Protein AF-T0R436-F1 (afdb_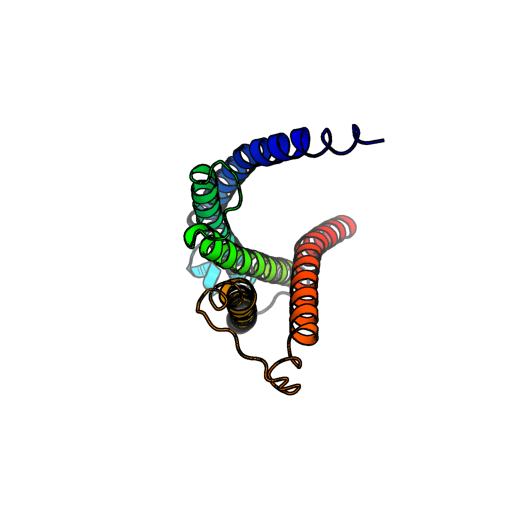monomer)

Nearest PDB structures (foldseek):
  8wg7-assembly1_R  TM=6.380E-01  e=4.407E-03  Homo sapiens
  7v9l-assembly1_R  TM=7.211E-01  e=1.455E-02  Homo sapiens
  8zps-assembly1_R  TM=6.392E-01  e=2.950E-01  Homo sapiens
  9auc-assembly1_R  TM=5.887E-01  e=4.989E-01  Homo sapiens
  8zpt-assembly1_R  TM=5.868E-01  e=6.970E-01  Homo sapiens

Solvent-accessible surface area (backbone atoms only — not comparable to full-atom values): 11964 Å² total; per-residue (Å²): 145,82,75,78,77,65,66,69,57,61,61,51,53,54,48,54,55,60,46,48,58,61,49,51,53,51,34,53,53,50,25,51,52,30,48,51,43,54,68,72,70,53,51,70,75,50,34,65,42,35,40,36,51,30,25,46,47,50,18,32,53,27,42,28,53,21,28,53,33,42,48,52,28,48,53,46,22,60,73,49,81,62,39,90,54,73,83,42,63,64,37,48,51,25,48,52,53,22,53,46,26,49,53,48,20,38,54,24,46,48,52,18,52,51,39,49,53,34,54,77,76,56,70,73,58,58,70,61,28,39,54,47,40,53,49,51,51,54,52,52,52,50,52,47,50,54,51,43,52,53,51,51,50,48,51,48,59,69,59,51,64,71,70,73,76,81,76,91,78,95,75,94,71,95,68,98,78,78,79,80,88,45,60,70,62,48,51,51,51,50,51,50,50,53,49,50,52,51,50,48,54,49,48,51,51,52,49,56,51,53,50,51,51,53,55,60,76,74,106

Radius of gyration: 22.61 Å; Cα contacts (8 Å, |Δi|>4): 155; chains: 1; bounding box: 67×46×70 Å

Foldseek 3Di:
DPPPPPVVVVVVLVVLLVVLVVLLVVLVVLLVVLVCCLPPVDDPVCLQQALLSVLSSQLSVLSNQLSVLVNQLSVVCVVVVVDQDPVPPSNLVSVLSNLLSVLLSLLSLLSNLVSVVCCVPPNDDRVVRNVVSVVSVVVSVVVSVVLSVLSVVVSCVVVVVVVPPPDDDDDDDDDVDPDPPPDVVNVVVVVVSVVVSVVSVVCSPCVNVVSVVVVVVVD

Secondary structure (DSSP, 8-state):
--SSSSHHHHHHHHHHHHHHHHHHHHHHHHHHHHHHHHHHT--HHHHTT-HHHHHHHHHHHHHHHHHHHHHHHHHHHHHTTTS--SS-HHHHHHHHHHHHHHHHHHHHHHHHHHHHHHHHHSPPPHHHHHHHHHHHHHHHHHHHHHHHHHHHHHHHHHHHSSSSS-S--------TTSSTTSHHHHHHHHHHHHHHHHHHHHHHHHHHHHHHHHHHHT-

Sequence (219 aa):
MRATRVLHTGSNVGLADYMLVPYTLALTMSSTMALVTCVVVFKWTNVKQHASQGALFMFFACTVVWSAVTFVGCIAKYLDRRETNWDNSLTKYTFLVAQIFQVGAGLWLLVAVHEIKRMVFAPRSAANSKRAMRFFVASIYIVLCLYGLGMILYVRLHFGADDDHDDDHVDEHDDPNSAGFGHERQLNFFEALQWGHSLLRMATVLYPIGMSLYFHARR

pLDDT: mean 74.5, std 15.56, range [36.44, 92.38]

Organism: Saprolegnia diclina (strain VS20) (NCBI:txid1156394)

Mean predicted a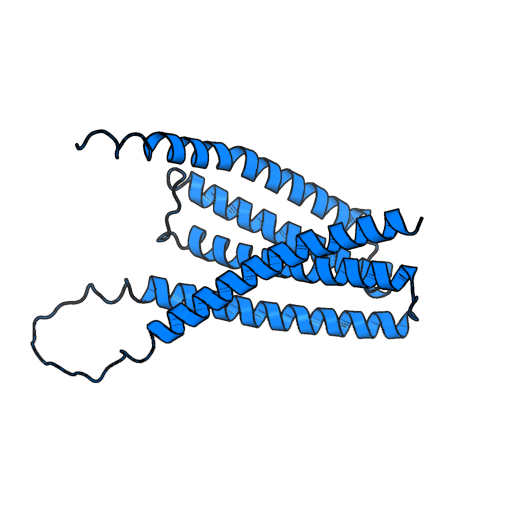ligned error: 12.25 Å

Structure (mmCIF, N/CA/C/O backbone):
data_AF-T0R436-F1
#
_entry.id   AF-T0R436-F1
#
loop_
_atom_site.group_PDB
_atom_site.id
_atom_site.type_symbol
_atom_site.label_atom_id
_atom_site.label_alt_id
_atom_site.label_comp_id
_atom_site.label_asym_id
_atom_site.label_entity_id
_atom_site.label_seq_id
_atom_site.pdbx_PDB_ins_code
_atom_site.Cartn_x
_atom_site.Cartn_y
_atom_site.Cartn_z
_atom_site.occupancy
_atom_site.B_iso_or_equiv
_atom_site.auth_seq_id
_atom_site.auth_comp_id
_atom_site.auth_asym_id
_atom_site.auth_atom_id
_atom_site.pdbx_PDB_model_num
ATOM 1 N N . MET A 1 1 ? -0.819 -20.834 -42.995 1.00 39.69 1 MET A N 1
ATOM 2 C CA . MET A 1 1 ? -1.285 -20.554 -41.615 1.00 39.69 1 MET A CA 1
ATOM 3 C C . MET A 1 1 ? -0.273 -19.682 -40.860 1.00 39.69 1 MET A C 1
ATOM 5 O O . MET A 1 1 ? 0.410 -20.166 -39.969 1.00 39.69 1 MET A O 1
ATOM 9 N N . ARG A 1 2 ? -0.124 -18.401 -41.232 1.00 36.59 2 ARG A N 1
ATOM 10 C CA . ARG A 1 2 ? 0.846 -17.473 -40.601 1.00 36.59 2 ARG A CA 1
ATOM 11 C C . ARG A 1 2 ? 0.286 -16.063 -40.347 1.00 36.59 2 ARG A C 1
ATOM 13 O O . ARG A 1 2 ? 1.033 -15.181 -39.956 1.00 36.59 2 ARG A O 1
ATOM 20 N N . ALA A 1 3 ? -1.017 -15.854 -40.552 1.00 37.62 3 ALA A N 1
ATOM 21 C CA . ALA A 1 3 ? -1.641 -14.526 -40.528 1.00 37.62 3 ALA A CA 1
ATOM 22 C C . ALA A 1 3 ? -2.442 -14.215 -39.247 1.00 37.62 3 ALA A C 1
ATOM 24 O O . ALA A 1 3 ? -2.830 -13.075 -39.034 1.00 37.62 3 ALA A O 1
ATOM 25 N N . THR A 1 4 ? -2.672 -15.190 -38.362 1.00 41.16 4 THR A N 1
ATOM 26 C CA . THR A 1 4 ? -3.506 -15.002 -37.157 1.00 41.16 4 THR A CA 1
ATOM 27 C C . THR A 1 4 ? -2.726 -14.671 -35.883 1.00 41.16 4 THR A C 1
ATOM 29 O O . THR A 1 4 ? -3.340 -14.338 -34.876 1.00 41.16 4 THR A O 1
ATOM 32 N N . ARG A 1 5 ? -1.385 -14.711 -35.896 1.00 39.66 5 ARG A N 1
ATOM 33 C CA . ARG A 1 5 ? -0.565 -14.465 -34.691 1.00 39.66 5 ARG A CA 1
ATOM 34 C C . ARG A 1 5 ? -0.105 -13.006 -34.517 1.00 39.66 5 ARG A C 1
ATOM 36 O O . ARG A 1 5 ? 0.453 -12.682 -33.482 1.00 39.66 5 ARG A O 1
ATOM 43 N N . VAL A 1 6 ? -0.359 -12.127 -35.493 1.00 41.47 6 VAL A N 1
ATOM 44 C CA . VAL A 1 6 ? 0.108 -10.720 -35.472 1.00 41.47 6 VAL A CA 1
ATOM 45 C C . VAL A 1 6 ? -0.994 -9.732 -35.050 1.00 41.47 6 VAL A C 1
ATOM 47 O O . VAL A 1 6 ? -0.704 -8.649 -34.556 1.00 41.47 6 VAL A O 1
ATOM 50 N N . LEU A 1 7 ? -2.272 -10.110 -35.157 1.00 36.44 7 LEU A N 1
ATOM 51 C CA . LEU A 1 7 ? -3.398 -9.219 -34.835 1.00 36.44 7 LEU A CA 1
ATOM 52 C C . LEU A 1 7 ? -3.771 -9.173 -33.343 1.00 36.44 7 LEU A C 1
ATOM 54 O O . LEU A 1 7 ? -4.446 -8.239 -32.926 1.00 36.44 7 LEU A O 1
ATOM 58 N N . HIS A 1 8 ? -3.303 -10.122 -32.525 1.00 41.16 8 HIS A N 1
ATOM 59 C CA . HIS A 1 8 ? -3.592 -10.140 -31.083 1.00 41.16 8 HIS A CA 1
ATOM 60 C C . HIS A 1 8 ? -2.569 -9.393 -30.217 1.00 41.16 8 HIS A C 1
ATOM 62 O O . HIS A 1 8 ? -2.823 -9.161 -29.038 1.00 41.16 8 HIS A O 1
ATOM 68 N N . THR A 1 9 ? -1.430 -8.987 -30.772 1.00 45.69 9 THR A N 1
ATOM 69 C CA . THR A 1 9 ? -0.412 -8.205 -30.056 1.00 45.69 9 THR A CA 1
ATOM 70 C C . THR A 1 9 ? -0.614 -6.699 -30.226 1.00 45.69 9 THR A C 1
ATOM 72 O O . THR A 1 9 ? -0.350 -5.956 -29.291 1.00 45.69 9 THR A O 1
ATOM 75 N N . GLY A 1 10 ? -1.176 -6.230 -31.347 1.00 41.56 10 GLY A N 1
ATOM 76 C CA . GLY A 1 10 ? -1.369 -4.793 -31.601 1.00 41.56 10 GLY A CA 1
ATOM 77 C C . GLY A 1 10 ? -2.470 -4.115 -30.770 1.00 41.56 10 GLY A C 1
ATOM 78 O O . GLY A 1 10 ? -2.305 -2.971 -30.357 1.00 41.56 10 GLY A O 1
ATOM 79 N N . SER A 1 11 ? -3.582 -4.802 -30.474 1.00 45.41 11 SER A N 1
ATOM 80 C CA . SER A 1 11 ? -4.686 -4.197 -29.702 1.00 45.41 11 SER A CA 1
ATOM 81 C C . SER A 1 11 ? -4.410 -4.143 -28.198 1.00 45.41 11 SER A C 1
ATOM 83 O O . SER A 1 11 ? -4.901 -3.252 -27.510 1.00 45.41 11 SER A O 1
ATOM 85 N N . ASN A 1 12 ? -3.631 -5.096 -27.680 1.00 49.56 12 ASN A N 1
ATOM 86 C CA . ASN A 1 12 ? -3.357 -5.219 -26.250 1.00 49.56 12 ASN A CA 1
ATOM 87 C C . ASN A 1 12 ? -2.308 -4.213 -25.764 1.00 49.56 12 ASN A C 1
ATOM 89 O O . ASN A 1 12 ? -2.429 -3.724 -24.645 1.00 49.56 12 ASN A O 1
ATOM 93 N N . VAL A 1 13 ? -1.331 -3.857 -26.608 1.00 52.34 13 VAL A N 1
ATOM 94 C CA . VAL A 1 13 ? -0.329 -2.824 -26.286 1.00 52.34 13 VAL A CA 1
ATOM 95 C C . VAL A 1 13 ? -0.999 -1.452 -26.197 1.00 52.34 13 VAL A C 1
ATOM 97 O O . VAL A 1 13 ? -0.856 -0.763 -25.193 1.00 52.34 13 VAL A O 1
ATOM 100 N N . GLY A 1 14 ? -1.862 -1.118 -27.166 1.00 54.03 14 GLY A N 1
ATOM 101 C CA . GLY A 1 14 ? -2.661 0.107 -27.109 1.00 54.03 14 GLY A CA 1
ATOM 102 C C . GLY A 1 14 ? -3.570 0.155 -25.878 1.00 54.03 14 GLY A C 1
ATOM 103 O O . GLY A 1 14 ? -3.625 1.175 -25.201 1.00 54.03 14 GLY A O 1
ATOM 104 N N . LEU A 1 15 ? -4.248 -0.948 -25.536 1.00 56.31 15 LEU A N 1
ATOM 105 C CA . LEU A 1 15 ? -5.119 -0.999 -24.357 1.00 56.31 15 LEU A CA 1
ATOM 106 C C . LEU A 1 15 ? -4.332 -0.831 -23.045 1.00 56.31 15 LEU A C 1
ATOM 108 O O . LEU A 1 15 ? -4.773 -0.088 -22.172 1.00 56.31 15 LEU A O 1
ATOM 112 N N . ALA A 1 16 ? -3.166 -1.470 -22.917 1.00 57.06 16 ALA A N 1
ATOM 113 C CA . ALA A 1 16 ? -2.286 -1.316 -21.759 1.00 57.06 16 ALA A CA 1
ATOM 114 C C . ALA A 1 16 ? -1.783 0.134 -21.612 1.00 57.06 16 ALA A C 1
ATOM 116 O O . ALA A 1 16 ? -1.824 0.690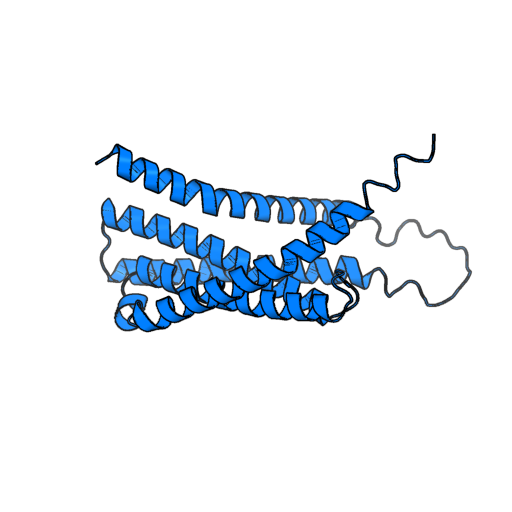 -20.511 1.00 57.06 16 ALA A O 1
ATOM 117 N N . ASP A 1 17 ? -1.425 0.780 -22.723 1.00 59.66 17 ASP A N 1
ATOM 118 C CA . ASP A 1 17 ? -1.048 2.196 -22.764 1.00 59.66 17 ASP A CA 1
ATOM 119 C C . ASP A 1 17 ? -2.215 3.123 -22.403 1.00 59.66 17 ASP A C 1
ATOM 121 O O . ASP A 1 17 ? -2.038 4.110 -21.682 1.00 59.66 17 ASP A O 1
ATOM 125 N N . TYR A 1 18 ? -3.425 2.798 -22.868 1.00 65.81 18 TYR A N 1
ATOM 126 C CA . TYR A 1 18 ? -4.645 3.524 -22.518 1.00 65.81 18 TYR A CA 1
ATOM 127 C C . TYR A 1 18 ? -5.037 3.336 -21.055 1.00 65.81 18 TYR A C 1
ATOM 129 O O . TYR A 1 18 ? -5.634 4.246 -20.490 1.00 65.81 18 TYR A O 1
ATOM 137 N N . MET A 1 19 ? -4.703 2.206 -20.424 1.00 73.00 19 MET A N 1
ATOM 138 C CA . MET A 1 19 ? -4.972 1.960 -19.004 1.00 73.00 19 MET A CA 1
ATOM 139 C C . MET A 1 19 ? -3.997 2.694 -18.075 1.00 73.00 19 MET A C 1
ATOM 141 O O . MET A 1 19 ? -4.349 2.958 -16.924 1.00 73.00 19 MET A O 1
ATOM 145 N N . LEU A 1 20 ? -2.813 3.090 -18.555 1.00 74.38 20 LEU A N 1
ATOM 146 C CA . LEU A 1 20 ? -1.823 3.799 -17.741 1.00 74.38 20 LEU A CA 1
ATOM 147 C C . LEU A 1 20 ? -2.332 5.177 -17.282 1.00 74.38 20 LEU A C 1
ATOM 149 O O . LEU A 1 20 ? -2.187 5.534 -16.115 1.00 74.38 20 LEU A O 1
ATOM 153 N N . VAL A 1 21 ? -2.997 5.925 -18.168 1.00 75.31 21 VAL A N 1
ATOM 154 C CA . VAL A 1 21 ? -3.560 7.257 -17.875 1.00 75.31 21 VAL A CA 1
ATOM 155 C C . VAL A 1 21 ? -4.639 7.223 -16.774 1.00 75.31 21 VAL A C 1
ATOM 157 O O . VAL A 1 21 ? -4.449 7.882 -15.746 1.00 75.31 21 VAL A O 1
ATOM 160 N N . PRO A 1 22 ? -5.745 6.460 -16.896 1.00 82.38 22 PRO A N 1
ATOM 161 C CA . PRO A 1 22 ? -6.757 6.377 -15.848 1.00 82.38 22 PRO A CA 1
ATOM 162 C C . PRO A 1 22 ? -6.195 5.764 -14.564 1.00 82.38 22 PRO A C 1
ATOM 164 O O . PRO A 1 22 ? -6.602 6.176 -13.481 1.00 82.38 22 PRO A O 1
ATOM 167 N N . TYR A 1 23 ? -5.220 4.852 -14.652 1.00 80.88 23 TYR A N 1
ATOM 168 C CA . TYR A 1 23 ? -4.533 4.328 -13.475 1.00 80.88 23 TYR A CA 1
ATOM 169 C C . TYR A 1 23 ? -3.752 5.425 -12.741 1.00 80.88 23 TYR A C 1
ATOM 171 O O . TYR A 1 23 ? -3.892 5.565 -11.529 1.00 80.88 23 TYR A O 1
ATOM 179 N N . THR A 1 24 ? -3.010 6.278 -13.455 1.00 79.94 24 THR A N 1
ATOM 180 C CA . THR A 1 24 ? -2.324 7.421 -12.831 1.00 79.94 24 THR A CA 1
ATOM 181 C C . THR A 1 24 ? -3.280 8.434 -12.209 1.00 79.94 24 THR A C 1
ATOM 183 O O . THR A 1 24 ? -3.005 8.919 -11.114 1.00 79.94 24 THR A O 1
ATOM 186 N N . LEU A 1 25 ? -4.423 8.710 -12.842 1.00 82.50 25 LEU A N 1
ATOM 187 C CA . LEU A 1 25 ? -5.452 9.590 -12.276 1.00 82.50 25 LEU A CA 1
ATOM 188 C C . LEU A 1 25 ? -6.100 8.982 -11.025 1.00 82.50 25 LEU A C 1
ATOM 190 O O . LEU A 1 25 ? -6.298 9.670 -10.026 1.00 82.50 25 LEU A O 1
ATOM 194 N N . ALA A 1 26 ? -6.395 7.682 -11.047 1.00 84.75 26 ALA A N 1
ATOM 195 C CA . ALA A 1 26 ? -6.925 6.982 -9.883 1.00 84.75 26 ALA A CA 1
ATOM 196 C C . ALA A 1 26 ? -5.922 6.995 -8.719 1.00 84.75 26 ALA A C 1
ATOM 198 O O . ALA A 1 26 ? -6.312 7.219 -7.572 1.00 84.75 26 ALA A O 1
ATOM 199 N N . LEU A 1 27 ? -4.628 6.818 -9.007 1.00 81.81 27 LEU A N 1
ATOM 200 C CA . LEU A 1 27 ? -3.565 6.882 -8.005 1.00 81.81 27 LEU A CA 1
ATOM 201 C C . LEU A 1 27 ? -3.462 8.265 -7.359 1.00 81.81 27 LEU A C 1
ATOM 203 O O . LEU A 1 27 ? -3.378 8.335 -6.135 1.00 81.81 27 LEU A O 1
ATOM 207 N N . THR A 1 28 ? -3.505 9.351 -8.137 1.00 82.69 28 THR A N 1
ATOM 208 C CA . THR A 1 28 ? -3.413 10.717 -7.590 1.00 82.69 28 THR A CA 1
ATOM 209 C C . THR A 1 28 ? -4.652 11.099 -6.784 1.00 82.69 28 THR A C 1
ATOM 211 O O . THR A 1 28 ? -4.541 11.705 -5.716 1.00 82.69 28 THR A O 1
ATOM 214 N N . MET A 1 29 ? -5.847 10.707 -7.233 1.00 84.12 29 MET A N 1
ATOM 215 C CA . MET A 1 29 ? -7.070 10.910 -6.452 1.00 84.12 29 MET A CA 1
ATOM 216 C C . MET A 1 29 ? -7.025 10.118 -5.141 1.00 84.12 29 MET A C 1
ATOM 218 O O . MET A 1 29 ? -7.308 10.668 -4.075 1.00 84.12 29 MET A O 1
ATOM 222 N N . SER A 1 30 ? -6.602 8.853 -5.199 1.00 85.81 30 SER A N 1
ATOM 223 C CA . SER A 1 30 ? -6.474 7.987 -4.026 1.00 85.81 30 SER A CA 1
ATOM 224 C C . SER A 1 30 ? -5.443 8.519 -3.026 1.00 85.81 30 SER A C 1
ATOM 226 O O . SER A 1 30 ? -5.745 8.618 -1.834 1.00 85.81 30 SER A O 1
ATOM 228 N N . SER A 1 31 ? -4.264 8.944 -3.495 1.00 84.12 31 SER A N 1
ATOM 229 C CA . SER A 1 31 ? -3.209 9.510 -2.647 1.00 84.12 31 SER A CA 1
ATOM 230 C C . SER A 1 31 ? -3.679 10.777 -1.940 1.00 84.12 31 SER A C 1
ATOM 232 O O . SER A 1 31 ? -3.444 10.945 -0.745 1.00 84.12 31 SER A O 1
ATOM 234 N N . THR A 1 32 ? -4.391 11.647 -2.660 1.00 85.69 32 THR A N 1
ATOM 235 C CA . THR A 1 32 ? -4.909 12.908 -2.123 1.00 85.69 32 THR A CA 1
ATOM 236 C C . THR A 1 32 ? -5.971 12.647 -1.059 1.00 85.69 32 THR A C 1
ATOM 238 O O . THR A 1 32 ? -5.893 13.206 0.033 1.00 85.69 32 THR A O 1
ATOM 241 N N . MET A 1 33 ? -6.921 11.741 -1.316 1.00 88.00 33 MET A N 1
ATOM 242 C CA . MET A 1 33 ? -7.933 11.367 -0.322 1.00 88.00 33 MET A CA 1
ATOM 243 C C . MET A 1 33 ? -7.309 10.722 0.921 1.00 88.00 33 MET A C 1
ATOM 245 O O . MET A 1 33 ? -7.687 11.057 2.046 1.00 88.00 33 MET A O 1
ATOM 249 N N . ALA A 1 34 ? -6.329 9.834 0.742 1.00 86.31 34 ALA A N 1
ATOM 250 C CA . ALA A 1 34 ? -5.629 9.193 1.850 1.00 86.31 34 ALA A CA 1
ATOM 251 C C . ALA A 1 34 ? -4.830 10.211 2.686 1.00 86.31 34 ALA A C 1
ATOM 253 O O . ALA A 1 34 ? -4.911 10.183 3.914 1.00 86.31 34 ALA A O 1
ATOM 254 N N . LEU A 1 35 ? -4.140 11.163 2.046 1.00 86.56 35 LEU A N 1
ATOM 255 C CA . LEU A 1 35 ? -3.435 12.261 2.719 1.00 86.56 35 LEU A CA 1
ATOM 256 C C . LEU A 1 35 ? -4.383 13.154 3.520 1.00 86.56 35 LEU A C 1
ATOM 258 O O . LEU A 1 35 ? -4.139 13.411 4.699 1.00 86.56 35 LEU A O 1
ATOM 262 N N . VAL A 1 36 ? -5.481 13.597 2.904 1.00 87.62 36 VAL A N 1
ATOM 263 C CA . VAL A 1 36 ? -6.491 14.423 3.579 1.00 87.62 36 VAL A CA 1
ATOM 264 C C . VAL A 1 36 ? -7.066 13.675 4.781 1.00 87.62 36 VAL A C 1
ATOM 266 O O . VAL A 1 36 ? -7.199 14.254 5.855 1.00 87.62 36 VAL A O 1
ATOM 269 N N . THR A 1 37 ? -7.321 12.373 4.650 1.00 86.06 37 THR A N 1
ATOM 270 C CA . THR A 1 37 ? -7.795 11.537 5.762 1.00 86.06 37 THR A CA 1
ATOM 271 C C . THR A 1 37 ? -6.762 11.472 6.891 1.00 86.06 37 THR A C 1
ATOM 273 O O . THR A 1 37 ? -7.116 11.685 8.052 1.00 86.06 37 THR A O 1
ATOM 276 N N . CYS A 1 38 ? -5.482 11.255 6.570 1.00 84.19 38 CYS A N 1
ATOM 277 C CA . CYS A 1 38 ? -4.384 11.273 7.542 1.00 84.19 38 CYS A CA 1
ATOM 278 C C . CYS A 1 38 ? -4.319 12.582 8.342 1.00 84.19 38 CYS A C 1
ATOM 280 O O . CYS A 1 38 ? -4.082 12.535 9.547 1.00 84.19 38 CYS A O 1
ATOM 282 N N . VAL A 1 39 ? -4.547 13.728 7.694 1.00 84.38 39 VAL A N 1
ATOM 283 C CA . VAL A 1 39 ? -4.452 15.057 8.322 1.00 84.38 39 VAL A CA 1
ATOM 284 C C . VAL A 1 39 ? -5.722 15.433 9.092 1.00 84.38 39 VAL A C 1
ATOM 286 O O . VAL A 1 39 ? -5.639 15.942 10.208 1.00 84.38 39 VAL A O 1
ATOM 289 N N . VAL A 1 40 ? -6.900 15.199 8.511 1.00 84.12 40 VAL A N 1
ATOM 290 C CA . VAL A 1 40 ? -8.179 15.719 9.025 1.00 84.12 40 VAL A CA 1
ATOM 291 C C . VAL A 1 40 ? -8.822 14.775 10.041 1.00 84.12 40 VAL A C 1
ATOM 293 O O . VAL A 1 40 ? -9.385 15.226 11.038 1.00 84.12 40 VAL A O 1
ATOM 296 N N . VAL A 1 41 ? -8.754 13.461 9.810 1.00 82.75 41 VAL A N 1
ATOM 297 C CA . VAL A 1 41 ? -9.502 12.470 10.605 1.00 82.75 41 VAL A CA 1
ATOM 298 C C . VAL A 1 41 ? -8.706 12.011 11.825 1.00 82.75 41 VAL A C 1
ATOM 300 O O . VAL A 1 41 ? -9.263 11.814 12.910 1.00 82.75 41 VAL A O 1
ATOM 303 N N . PHE A 1 42 ? -7.393 11.846 11.680 1.00 81.25 42 PHE A N 1
ATOM 304 C CA . PHE A 1 42 ? -6.569 11.225 12.709 1.00 81.25 42 PHE A CA 1
ATOM 305 C C . PHE A 1 42 ? -5.905 12.252 13.625 1.00 81.25 42 PHE A C 1
ATOM 307 O O . PHE A 1 42 ? -4.844 12.800 13.344 1.00 81.25 42 PHE A O 1
ATOM 314 N N . LYS A 1 43 ? -6.489 12.446 14.811 1.00 81.69 43 LYS A N 1
ATOM 315 C CA . LYS A 1 43 ? -5.811 13.154 15.905 1.00 81.69 43 LYS A CA 1
ATOM 316 C C . LYS A 1 43 ? -4.713 12.269 16.500 1.00 81.69 43 LYS A C 1
ATOM 318 O O . LYS A 1 43 ? -4.977 11.148 16.932 1.00 81.69 43 LYS A O 1
ATOM 323 N N . TRP A 1 44 ? -3.492 12.792 16.595 1.00 74.25 44 TRP A N 1
ATOM 324 C CA . TRP A 1 44 ? -2.308 12.059 17.076 1.00 74.25 44 TRP A CA 1
ATOM 325 C C . TRP A 1 44 ? -2.469 11.446 18.479 1.00 74.25 44 TRP A C 1
ATOM 327 O O . TRP A 1 44 ? -1.922 10.383 18.778 1.00 74.25 44 TRP A O 1
ATOM 337 N N . THR A 1 45 ? -3.259 12.090 19.341 1.00 71.75 45 THR A N 1
ATOM 338 C CA . THR A 1 45 ? -3.615 11.589 20.677 1.00 71.75 45 THR A CA 1
ATOM 339 C C . THR A 1 45 ? -4.411 10.286 20.614 1.00 71.75 45 THR A C 1
ATOM 341 O O . THR A 1 45 ? -4.146 9.360 21.377 1.00 71.75 45 THR A O 1
ATOM 344 N N . ASN A 1 46 ? -5.328 10.194 19.658 1.00 73.25 46 ASN A N 1
ATOM 345 C CA . ASN A 1 46 ? -6.248 9.083 19.460 1.00 73.25 46 ASN A CA 1
ATOM 346 C C . ASN A 1 46 ? -5.563 7.901 18.747 1.00 73.25 46 ASN A C 1
ATOM 348 O O . ASN A 1 46 ? -5.671 6.758 19.195 1.00 73.25 46 ASN A O 1
ATOM 352 N N . VAL A 1 47 ? -4.728 8.191 17.741 1.00 74.12 47 VAL A N 1
ATOM 353 C CA . VAL A 1 47 ? -3.882 7.211 17.022 1.00 74.12 47 VAL A CA 1
ATOM 354 C C . VAL A 1 47 ? -2.994 6.409 17.980 1.00 74.12 47 VAL A C 1
ATOM 356 O O . VAL A 1 47 ? -2.817 5.204 17.818 1.00 74.12 47 VAL A O 1
ATOM 359 N N . LYS A 1 48 ? -2.450 7.061 19.015 1.00 71.75 48 LYS A N 1
ATOM 360 C CA . LYS A 1 48 ? -1.569 6.419 20.006 1.00 71.75 48 LYS A CA 1
ATOM 361 C C . LYS A 1 48 ? -2.309 5.640 21.093 1.00 71.75 48 LYS A C 1
ATOM 363 O O . LYS A 1 48 ? -1.682 4.856 21.808 1.00 71.75 48 LYS A O 1
ATOM 368 N N . GLN A 1 49 ? -3.600 5.891 21.286 1.00 71.31 49 GLN A N 1
ATOM 369 C CA . GLN A 1 49 ? -4.391 5.276 22.354 1.00 71.31 49 GLN A CA 1
ATOM 370 C C . GLN A 1 49 ? -5.188 4.066 21.852 1.00 71.31 49 GLN A C 1
ATOM 372 O O . GLN A 1 49 ? -5.253 3.040 22.541 1.00 71.31 49 GLN A O 1
ATOM 377 N N . HIS A 1 50 ? -5.729 4.145 20.637 1.00 78.62 50 HIS A N 1
ATOM 378 C CA . HIS A 1 50 ? -6.588 3.114 20.065 1.00 78.62 50 HIS A CA 1
ATOM 379 C C . HIS A 1 50 ? -5.896 2.369 18.925 1.00 78.62 50 HIS A C 1
ATOM 381 O O . HIS A 1 50 ? -5.534 2.959 17.911 1.00 78.62 50 HIS A O 1
ATOM 387 N N . ALA A 1 51 ? -5.767 1.047 19.070 1.00 78.94 51 ALA A N 1
ATOM 388 C CA . ALA A 1 51 ? -5.127 0.196 18.071 1.00 78.94 51 ALA A CA 1
ATOM 389 C C . ALA A 1 51 ? -5.840 0.231 16.706 1.00 78.94 51 ALA A C 1
ATOM 391 O O . ALA A 1 51 ? -5.167 0.190 15.684 1.00 78.94 51 ALA A O 1
ATOM 392 N N . SER A 1 52 ? -7.173 0.373 16.665 1.00 81.19 52 SER A N 1
ATOM 393 C CA . SER A 1 52 ? -7.919 0.459 15.397 1.00 81.19 52 SER A CA 1
ATOM 394 C C . SER A 1 52 ? -7.612 1.743 14.622 1.00 81.19 52 SER A C 1
ATOM 396 O O . SER A 1 52 ? -7.346 1.692 13.426 1.00 81.19 52 SER A O 1
ATOM 398 N N . GLN A 1 53 ? -7.594 2.894 15.302 1.00 84.12 53 GLN A N 1
ATOM 399 C CA . GLN A 1 53 ? -7.267 4.184 14.695 1.00 84.12 53 GLN A CA 1
ATOM 400 C C . GLN A 1 53 ? -5.792 4.249 14.307 1.00 84.12 53 GLN A C 1
ATOM 402 O O . GLN A 1 53 ? -5.464 4.776 13.251 1.00 84.12 53 GLN A O 1
ATOM 407 N N . GLY A 1 54 ? -4.919 3.657 15.126 1.00 84.31 54 GLY A N 1
ATOM 408 C CA . GLY A 1 54 ? -3.518 3.442 14.790 1.00 84.31 54 GLY A CA 1
ATOM 409 C C . GLY A 1 54 ? -3.333 2.619 13.514 1.00 84.31 54 GLY A C 1
ATOM 410 O O . GLY A 1 54 ? -2.606 3.039 12.619 1.00 84.31 54 GLY A O 1
ATOM 411 N N . ALA A 1 55 ? -4.010 1.474 13.404 1.00 87.88 55 ALA A N 1
ATOM 412 C CA . ALA A 1 55 ? -3.915 0.601 12.238 1.00 87.88 55 ALA A CA 1
ATOM 413 C C . ALA A 1 55 ? -4.481 1.256 10.968 1.00 87.88 55 ALA A C 1
ATOM 415 O O . ALA A 1 55 ? -3.850 1.182 9.917 1.00 87.88 55 ALA A O 1
ATOM 416 N N . LEU A 1 56 ? -5.620 1.954 11.068 1.00 88.31 56 LEU A N 1
ATOM 417 C CA . LEU A 1 56 ? -6.185 2.703 9.941 1.00 88.31 56 LEU A CA 1
ATOM 418 C C . LEU A 1 56 ? -5.258 3.836 9.488 1.00 88.31 56 LEU A C 1
ATOM 420 O O . LEU A 1 56 ? -5.048 3.999 8.290 1.00 88.31 56 LEU A O 1
ATOM 424 N N . PHE A 1 57 ? -4.665 4.586 10.421 1.00 89.50 57 PHE A N 1
ATOM 425 C CA . PHE A 1 57 ? -3.691 5.624 10.081 1.00 89.50 57 PHE A CA 1
ATOM 426 C C . PHE A 1 57 ? -2.495 5.041 9.317 1.00 89.50 57 PHE A C 1
ATOM 428 O O . PHE A 1 57 ? -2.115 5.570 8.276 1.00 89.50 57 PHE A O 1
ATOM 435 N N . MET A 1 58 ? -1.937 3.922 9.791 1.00 89.12 58 MET A N 1
ATOM 436 C CA . MET A 1 58 ? -0.820 3.250 9.119 1.00 89.12 58 MET A CA 1
ATOM 437 C C . MET A 1 58 ? -1.210 2.706 7.739 1.00 89.12 58 MET A C 1
ATOM 439 O O . MET A 1 58 ? -0.428 2.830 6.801 1.00 89.12 58 MET A O 1
ATOM 443 N N . PHE A 1 59 ? -2.427 2.175 7.580 1.00 91.06 59 PHE A N 1
ATOM 444 C CA . PHE A 1 59 ? -2.965 1.773 6.277 1.00 91.06 59 PHE A CA 1
ATOM 445 C C . PHE A 1 59 ? -2.990 2.943 5.282 1.00 91.06 59 PHE A C 1
ATOM 447 O O . PHE A 1 59 ? -2.454 2.823 4.176 1.00 91.06 59 PHE A O 1
ATOM 454 N N . PHE A 1 60 ? -3.559 4.087 5.675 1.00 89.94 60 PHE A N 1
ATOM 455 C CA . PHE A 1 60 ? -3.602 5.267 4.811 1.00 89.94 60 PHE A CA 1
ATOM 456 C C . PHE A 1 60 ? -2.201 5.815 4.533 1.00 89.94 60 PHE A C 1
ATOM 458 O O . PHE A 1 60 ? -1.891 6.104 3.381 1.00 89.94 60 PHE A O 1
ATOM 465 N N . ALA A 1 61 ? -1.321 5.876 5.535 1.00 88.94 61 ALA A N 1
ATOM 466 C CA . ALA A 1 61 ? 0.064 6.305 5.352 1.00 88.94 61 ALA A CA 1
ATOM 467 C C . ALA A 1 61 ? 0.823 5.409 4.354 1.00 88.94 61 ALA A C 1
ATOM 469 O O . ALA A 1 61 ? 1.462 5.919 3.434 1.00 88.94 61 ALA A O 1
ATOM 470 N N . CYS A 1 62 ? 0.704 4.081 4.467 1.00 90.50 62 CYS A N 1
ATOM 471 C CA . CYS A 1 62 ? 1.281 3.151 3.495 1.00 90.50 62 CYS A CA 1
ATOM 472 C C . CYS A 1 62 ? 0.682 3.337 2.096 1.00 90.50 62 CYS A C 1
ATOM 474 O O . CYS A 1 62 ? 1.418 3.296 1.116 1.00 90.50 62 CYS A O 1
ATOM 476 N N . THR A 1 63 ? -0.624 3.593 1.998 1.00 89.44 63 THR A N 1
ATOM 477 C CA . THR A 1 63 ? -1.311 3.826 0.717 1.00 89.44 63 THR A CA 1
ATOM 478 C C . THR A 1 63 ? -0.831 5.111 0.039 1.00 89.44 63 THR A C 1
ATOM 480 O O . THR A 1 63 ? -0.643 5.129 -1.177 1.00 89.44 63 THR A O 1
ATOM 483 N N . VAL A 1 64 ? -0.563 6.171 0.807 1.00 89.56 64 VAL A N 1
ATOM 484 C CA . VAL A 1 64 ? 0.028 7.422 0.302 1.00 89.56 64 VAL A CA 1
ATOM 485 C C . VAL A 1 64 ? 1.425 7.179 -0.260 1.00 89.56 64 VAL A C 1
ATOM 487 O O . VAL A 1 64 ? 1.717 7.597 -1.376 1.00 89.56 64 VAL A O 1
ATOM 490 N N . VAL A 1 65 ? 2.288 6.484 0.485 1.00 90.38 65 VAL A N 1
ATOM 491 C CA . VAL A 1 65 ? 3.655 6.213 0.017 1.00 90.38 65 VAL A CA 1
ATOM 492 C C . VAL A 1 65 ? 3.633 5.293 -1.203 1.00 90.38 65 VAL A C 1
ATOM 494 O O . VAL A 1 65 ? 4.310 5.568 -2.190 1.00 90.38 65 VAL A O 1
ATOM 497 N N . TRP A 1 66 ? 2.805 4.247 -1.179 1.00 91.75 66 TRP A N 1
ATOM 498 C CA . TRP A 1 66 ? 2.603 3.350 -2.314 1.00 91.75 66 TRP A CA 1
ATOM 499 C C . TRP A 1 66 ? 2.176 4.101 -3.577 1.00 91.75 66 TRP A C 1
ATOM 501 O O . TRP A 1 66 ? 2.786 3.932 -4.632 1.00 91.75 66 TRP A O 1
ATOM 511 N N . SER A 1 67 ? 1.147 4.943 -3.474 1.00 87.75 67 SER A N 1
ATOM 512 C CA . SER A 1 67 ? 0.615 5.694 -4.614 1.00 87.75 67 SER A CA 1
ATOM 513 C C . SER A 1 67 ? 1.614 6.724 -5.140 1.00 87.75 67 SER A C 1
ATOM 515 O O . SER A 1 67 ? 1.796 6.806 -6.352 1.00 87.75 67 SER A O 1
ATOM 517 N N . ALA A 1 68 ? 2.332 7.432 -4.261 1.00 87.94 68 ALA A N 1
ATOM 518 C CA . ALA A 1 68 ? 3.385 8.368 -4.656 1.00 87.94 68 ALA A CA 1
ATOM 519 C C . ALA A 1 68 ? 4.529 7.670 -5.411 1.00 87.94 68 ALA A C 1
ATOM 521 O O . ALA A 1 68 ? 4.936 8.117 -6.481 1.00 87.94 68 ALA A O 1
ATOM 522 N N . VAL A 1 69 ? 5.017 6.537 -4.901 1.00 88.50 69 VAL A N 1
ATOM 523 C CA . VAL A 1 69 ? 6.090 5.770 -5.553 1.00 88.50 69 VAL A CA 1
ATOM 524 C C . VAL A 1 69 ? 5.612 5.161 -6.872 1.00 88.50 69 VAL A C 1
ATOM 526 O O . VAL A 1 69 ? 6.330 5.203 -7.869 1.00 88.50 69 VAL A O 1
ATOM 529 N N . THR A 1 70 ? 4.383 4.644 -6.910 1.00 85.69 70 THR A N 1
ATOM 530 C CA . THR A 1 70 ? 3.788 4.103 -8.140 1.00 85.69 70 THR A CA 1
ATOM 531 C C . THR A 1 70 ? 3.607 5.197 -9.189 1.00 85.69 70 THR A C 1
ATOM 533 O O . THR A 1 70 ? 3.827 4.949 -10.372 1.00 85.69 70 THR A O 1
ATOM 536 N N . PHE A 1 71 ? 3.270 6.420 -8.775 1.00 85.44 71 PHE A N 1
ATOM 537 C CA . PHE A 1 71 ? 3.195 7.577 -9.660 1.00 85.44 71 PHE A CA 1
ATOM 538 C C . PHE A 1 71 ? 4.561 7.916 -10.272 1.00 85.44 71 PHE A C 1
ATOM 540 O O . PHE A 1 71 ? 4.653 8.053 -11.491 1.00 85.44 71 PHE A O 1
ATOM 547 N N . VAL A 1 72 ? 5.636 7.947 -9.472 1.00 86.38 72 VAL A N 1
ATOM 548 C CA . VAL A 1 72 ? 7.010 8.109 -9.990 1.00 86.38 72 VAL A CA 1
ATOM 549 C C . VAL A 1 72 ? 7.367 6.984 -10.971 1.00 86.38 72 VAL A C 1
ATOM 551 O O . VAL A 1 72 ? 7.896 7.255 -12.046 1.00 86.38 72 VAL A O 1
ATOM 554 N N . GLY A 1 73 ? 7.005 5.736 -10.661 1.00 83.38 73 GLY A N 1
ATOM 555 C CA . GLY A 1 73 ? 7.190 4.604 -11.574 1.00 83.38 73 GLY A CA 1
ATOM 556 C C . GLY A 1 73 ? 6.388 4.729 -12.876 1.00 83.38 73 GLY A C 1
ATOM 557 O O . GLY A 1 73 ? 6.846 4.297 -13.929 1.00 83.38 73 GLY A O 1
ATOM 558 N N . CYS A 1 74 ? 5.214 5.364 -12.851 1.00 82.12 74 CYS A N 1
ATOM 559 C CA . CYS A 1 74 ? 4.458 5.657 -14.069 1.00 82.12 74 CYS A CA 1
ATOM 560 C C . CYS A 1 74 ? 5.130 6.753 -14.905 1.00 82.12 74 CYS A C 1
ATOM 562 O O . CYS A 1 74 ? 5.158 6.630 -16.125 1.00 82.12 74 CYS A O 1
ATOM 564 N N . ILE A 1 75 ? 5.711 7.785 -14.278 1.00 81.56 75 ILE A N 1
ATOM 565 C CA . ILE A 1 75 ? 6.513 8.799 -14.986 1.00 81.56 75 ILE A CA 1
ATOM 566 C C . ILE A 1 75 ? 7.704 8.139 -15.686 1.00 81.56 75 ILE A C 1
ATOM 568 O O . ILE A 1 75 ? 7.934 8.421 -16.858 1.00 81.56 75 ILE A O 1
ATOM 572 N N . ALA A 1 76 ? 8.408 7.224 -15.011 1.00 80.00 76 ALA A N 1
ATOM 573 C CA . ALA A 1 76 ? 9.506 6.464 -15.612 1.00 80.00 76 ALA A CA 1
ATOM 574 C C . ALA A 1 76 ? 9.055 5.735 -16.890 1.00 80.00 76 ALA A C 1
ATOM 576 O O . ALA A 1 76 ? 9.666 5.892 -17.942 1.00 80.00 76 ALA A O 1
ATOM 577 N N . LYS A 1 77 ? 7.903 5.051 -16.836 1.00 77.88 77 LYS A N 1
ATOM 578 C CA . LYS A 1 77 ? 7.303 4.405 -18.014 1.00 77.88 77 LYS A CA 1
ATOM 579 C C . LYS A 1 77 ? 6.934 5.400 -19.111 1.00 77.88 77 LYS A C 1
ATOM 581 O O . LYS A 1 77 ? 7.158 5.111 -20.276 1.00 77.88 77 LYS A O 1
ATOM 586 N N . TYR A 1 78 ? 6.390 6.573 -18.780 1.00 77.69 78 TYR A N 1
ATOM 587 C CA . TYR A 1 78 ? 6.088 7.594 -19.792 1.00 77.69 78 TYR A CA 1
ATOM 588 C C . TYR A 1 78 ? 7.340 8.096 -20.522 1.00 77.69 78 TYR A C 1
ATOM 590 O O . TYR A 1 78 ? 7.248 8.402 -21.710 1.00 77.69 78 TYR A O 1
ATOM 598 N N . LEU A 1 79 ? 8.485 8.166 -19.838 1.00 77.69 79 LEU A N 1
ATOM 599 C CA . LEU A 1 79 ? 9.768 8.529 -20.445 1.00 77.69 79 LEU A CA 1
ATOM 600 C C . LEU A 1 79 ? 10.315 7.396 -21.334 1.00 77.69 79 LEU A C 1
ATOM 602 O O . LEU A 1 79 ? 10.828 7.670 -22.416 1.00 77.69 79 LEU A O 1
ATOM 606 N N . ASP A 1 80 ? 10.098 6.137 -20.946 1.00 77.06 80 ASP A N 1
ATOM 607 C CA . ASP A 1 80 ? 10.502 4.928 -21.682 1.00 77.06 80 ASP A CA 1
ATOM 608 C C . ASP A 1 80 ? 9.432 4.442 -22.689 1.00 77.06 80 ASP A C 1
ATOM 610 O O . ASP A 1 80 ? 9.108 3.260 -22.774 1.00 77.06 80 ASP A O 1
ATOM 614 N N . ARG A 1 81 ? 8.839 5.360 -23.469 1.00 74.50 81 ARG A N 1
ATOM 615 C CA . ARG A 1 81 ? 7.841 5.052 -24.526 1.00 74.50 81 ARG A CA 1
ATOM 616 C C . ARG A 1 81 ? 6.604 4.259 -24.060 1.00 74.50 81 ARG A C 1
ATOM 618 O O . ARG A 1 81 ? 5.940 3.645 -24.885 1.00 74.50 81 ARG A O 1
ATOM 625 N N . ARG A 1 82 ? 6.246 4.342 -22.773 1.00 63.25 82 ARG A N 1
ATOM 626 C CA . ARG A 1 82 ? 5.157 3.600 -22.093 1.00 63.25 82 ARG A CA 1
ATOM 627 C C . ARG A 1 82 ? 5.409 2.106 -21.909 1.00 63.25 82 ARG A C 1
ATOM 629 O O . ARG A 1 82 ? 4.559 1.411 -21.356 1.00 63.25 82 ARG A O 1
ATOM 636 N N . GLU A 1 83 ? 6.601 1.633 -22.242 1.00 64.56 83 GLU A N 1
ATOM 637 C CA . GLU A 1 83 ? 6.988 0.248 -22.019 1.00 64.56 83 GLU A CA 1
ATOM 638 C C . GLU A 1 83 ? 7.669 0.080 -20.654 1.00 64.56 83 GLU A C 1
ATOM 640 O O . GLU A 1 83 ? 8.277 0.993 -20.089 1.00 64.56 83 GLU A O 1
ATOM 645 N N . THR A 1 84 ? 7.535 -1.108 -20.064 1.00 64.75 84 THR A N 1
ATOM 646 C CA . THR A 1 84 ? 8.300 -1.478 -18.868 1.00 64.75 84 THR A CA 1
ATOM 647 C C . THR A 1 84 ? 9.742 -1.758 -19.257 1.00 64.75 84 THR A C 1
ATOM 649 O O . THR A 1 84 ? 10.088 -2.900 -19.549 1.00 64.75 84 THR A O 1
ATOM 652 N N . ASN A 1 85 ? 10.574 -0.718 -19.236 1.00 70.19 85 ASN A N 1
ATOM 653 C CA . ASN A 1 85 ? 12.014 -0.871 -19.354 1.00 70.19 85 ASN A CA 1
ATOM 654 C C . ASN A 1 85 ? 12.592 -1.332 -18.011 1.00 70.19 85 ASN A C 1
ATOM 656 O O . ASN A 1 85 ? 12.667 -0.560 -17.048 1.00 70.19 85 ASN A O 1
ATOM 660 N N . TRP A 1 86 ? 12.959 -2.609 -17.948 1.00 68.94 86 TRP A N 1
ATOM 661 C CA . TRP A 1 86 ? 13.552 -3.191 -16.758 1.00 68.94 86 TRP A CA 1
ATOM 662 C C . TRP A 1 86 ? 15.030 -2.872 -16.611 1.00 68.94 86 TRP A C 1
ATOM 664 O O . TRP A 1 86 ? 15.518 -3.108 -15.524 1.00 68.94 86 TRP A O 1
ATOM 674 N N . ASP A 1 87 ? 15.730 -2.291 -17.585 1.00 71.44 87 ASP A N 1
ATOM 675 C CA . ASP A 1 87 ? 17.125 -1.848 -17.405 1.00 71.44 87 ASP A CA 1
ATOM 676 C C . ASP A 1 87 ? 17.215 -0.514 -16.671 1.00 71.44 87 ASP A C 1
ATOM 678 O O . ASP A 1 87 ? 18.187 -0.219 -15.971 1.00 71.44 87 ASP A O 1
ATOM 682 N N . ASN A 1 88 ? 16.146 0.277 -16.737 1.00 74.44 88 ASN A N 1
ATOM 683 C CA . ASN A 1 88 ? 16.065 1.524 -16.009 1.00 74.44 88 ASN A CA 1
ATOM 684 C C . ASN A 1 88 ? 15.967 1.262 -14.496 1.00 74.44 88 ASN A C 1
ATOM 686 O O . ASN A 1 88 ? 14.947 0.793 -13.974 1.00 74.44 88 ASN A O 1
ATOM 690 N N . SER A 1 89 ? 17.018 1.647 -13.767 1.00 76.44 89 SER A N 1
ATOM 691 C CA . SER A 1 89 ? 17.073 1.569 -12.303 1.00 76.44 89 SER A CA 1
ATOM 692 C C . SER A 1 89 ? 15.865 2.238 -11.637 1.00 76.44 89 SER A C 1
ATOM 694 O O . SER A 1 89 ? 15.355 1.735 -10.633 1.00 76.44 89 SER A O 1
ATOM 696 N N . LEU A 1 90 ? 15.348 3.332 -12.209 1.00 76.56 90 LEU A N 1
ATOM 697 C CA . LEU A 1 90 ? 14.177 4.030 -11.680 1.00 76.56 90 LEU A CA 1
ATOM 698 C C . LEU A 1 90 ? 12.936 3.127 -11.685 1.00 76.56 90 LEU A C 1
ATOM 700 O O . LEU A 1 90 ? 12.228 3.049 -10.680 1.00 76.56 90 LEU A O 1
ATOM 704 N N . THR A 1 91 ? 12.699 2.395 -12.775 1.00 78.19 91 THR A N 1
ATOM 705 C CA . THR A 1 91 ? 11.578 1.453 -12.910 1.00 78.19 91 THR A CA 1
ATOM 706 C C . THR A 1 91 ? 11.734 0.271 -11.952 1.00 78.19 91 THR A C 1
ATOM 708 O O . THR A 1 91 ? 10.779 -0.062 -11.245 1.00 78.19 91 THR A O 1
ATOM 711 N N . LYS A 1 92 ? 12.942 -0.309 -11.840 1.00 77.81 92 LYS A N 1
ATOM 712 C CA . LYS A 1 92 ? 13.221 -1.424 -10.912 1.00 77.81 92 LYS A CA 1
ATOM 713 C C . LYS A 1 92 ? 12.935 -1.036 -9.452 1.00 77.81 92 LYS A C 1
ATOM 715 O O . LYS A 1 92 ? 12.169 -1.713 -8.761 1.00 77.81 92 LYS A O 1
ATOM 720 N N . TYR A 1 93 ? 13.521 0.065 -8.971 1.00 82.62 93 TYR A N 1
ATOM 721 C CA . TYR A 1 93 ? 13.420 0.459 -7.561 1.00 82.62 93 TYR A CA 1
ATOM 722 C C . TYR A 1 93 ? 12.038 0.997 -7.189 1.00 82.62 93 TYR A C 1
ATOM 724 O O . TYR A 1 93 ? 11.526 0.668 -6.117 1.00 82.62 93 TYR A O 1
ATOM 732 N N . THR A 1 94 ? 11.394 1.774 -8.067 1.00 85.25 94 THR A N 1
ATOM 733 C CA . THR A 1 94 ? 10.021 2.245 -7.814 1.00 85.25 94 THR A CA 1
ATOM 734 C C . THR A 1 94 ? 9.039 1.080 -7.765 1.00 85.25 94 THR A C 1
ATOM 736 O O . THR A 1 94 ? 8.190 1.044 -6.875 1.00 85.25 94 THR A O 1
ATOM 739 N N . PHE A 1 95 ? 9.188 0.077 -8.637 1.00 83.62 95 PHE A N 1
ATOM 740 C CA . PHE A 1 95 ? 8.382 -1.139 -8.575 1.00 83.62 95 PHE A CA 1
ATOM 741 C C . PHE A 1 95 ? 8.596 -1.899 -7.261 1.00 83.62 95 PHE A C 1
ATOM 743 O O . PHE A 1 95 ? 7.621 -2.243 -6.593 1.00 83.62 95 PHE A O 1
ATOM 750 N N . LEU A 1 96 ? 9.850 -2.113 -6.850 1.00 84.94 96 LEU A N 1
ATOM 751 C CA . LEU A 1 96 ? 10.180 -2.819 -5.610 1.00 84.94 96 LEU A CA 1
ATOM 752 C C . LEU A 1 96 ? 9.558 -2.131 -4.390 1.00 84.94 96 LEU A C 1
ATOM 754 O O . LEU A 1 96 ? 8.857 -2.768 -3.600 1.00 84.94 96 LEU A O 1
ATOM 758 N N . VAL A 1 97 ? 9.771 -0.821 -4.257 1.00 87.56 97 VAL A N 1
ATOM 759 C CA . VAL A 1 97 ? 9.239 -0.039 -3.136 1.00 87.56 97 VAL A CA 1
ATOM 760 C C . VAL A 1 97 ? 7.709 -0.039 -3.164 1.00 87.56 97 VAL A C 1
ATOM 762 O O . VAL A 1 97 ? 7.082 -0.251 -2.123 1.00 87.56 97 VAL A O 1
ATOM 765 N N . ALA A 1 98 ? 7.090 0.106 -4.340 1.00 87.75 98 ALA A N 1
ATOM 766 C CA . ALA A 1 98 ? 5.641 0.012 -4.472 1.00 87.75 98 ALA A CA 1
ATOM 767 C C . ALA A 1 98 ? 5.117 -1.352 -3.983 1.00 87.75 98 ALA A C 1
ATOM 769 O O . ALA A 1 98 ? 4.193 -1.394 -3.172 1.00 87.75 98 ALA A O 1
ATOM 770 N N . GLN A 1 99 ? 5.726 -2.475 -4.371 1.00 86.56 99 GLN A N 1
ATOM 771 C CA . GLN A 1 99 ? 5.256 -3.789 -3.909 1.00 86.56 99 GLN A CA 1
ATOM 772 C C . GLN A 1 99 ? 5.331 -3.945 -2.382 1.00 86.56 99 GLN A C 1
ATOM 774 O O . GLN A 1 99 ? 4.398 -4.478 -1.780 1.00 86.56 99 GLN A O 1
ATOM 779 N N . ILE A 1 100 ? 6.393 -3.447 -1.738 1.00 89.00 100 ILE A N 1
ATOM 780 C CA . ILE A 1 100 ? 6.537 -3.504 -0.273 1.00 89.00 100 ILE A CA 1
ATOM 781 C C . ILE A 1 100 ? 5.417 -2.714 0.413 1.00 89.00 100 ILE A C 1
ATOM 783 O O . ILE A 1 100 ? 4.742 -3.232 1.305 1.00 89.00 100 ILE A O 1
ATOM 787 N N . PHE A 1 101 ? 5.181 -1.469 -0.008 1.00 90.25 101 PHE A N 1
ATOM 788 C CA . PHE A 1 101 ? 4.144 -0.637 0.607 1.00 90.25 101 PHE A CA 1
ATOM 789 C C . PHE A 1 101 ? 2.728 -1.135 0.309 1.00 90.25 101 PHE A C 1
ATOM 791 O O . PHE A 1 101 ? 1.849 -0.978 1.157 1.00 90.25 101 PHE A O 1
ATOM 798 N N . GLN A 1 102 ? 2.511 -1.795 -0.830 1.00 88.06 102 GLN A N 1
ATOM 799 C CA . GLN A 1 102 ? 1.238 -2.435 -1.151 1.00 88.06 102 GLN A CA 1
ATOM 800 C C . GLN A 1 102 ? 0.930 -3.600 -0.201 1.00 88.06 102 GLN A C 1
ATOM 802 O O . GLN A 1 102 ? -0.169 -3.679 0.351 1.00 88.06 102 GLN A O 1
ATOM 807 N N . VAL A 1 103 ? 1.914 -4.474 0.0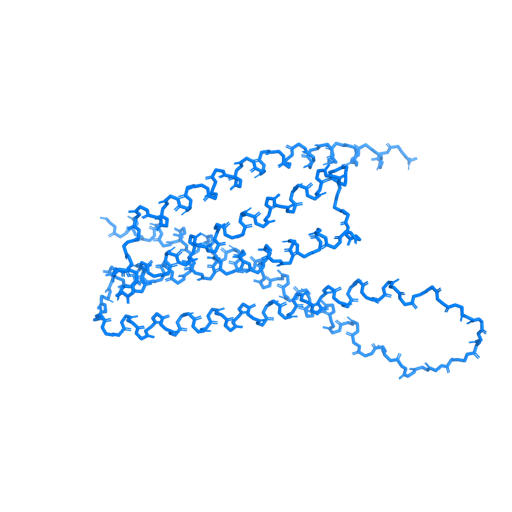40 1.00 88.44 103 VAL A N 1
ATOM 808 C CA . VAL A 1 103 ? 1.817 -5.563 1.028 1.00 88.44 103 VAL A CA 1
ATOM 809 C C . VAL A 1 103 ? 1.588 -4.996 2.430 1.00 88.44 103 VAL A C 1
ATOM 811 O O . VAL A 1 103 ? 0.724 -5.477 3.165 1.00 88.44 103 VAL A O 1
ATOM 814 N N . GLY A 1 104 ? 2.307 -3.927 2.782 1.00 89.81 104 GLY A N 1
ATOM 815 C CA . GLY A 1 104 ? 2.166 -3.247 4.068 1.00 89.81 104 GLY A CA 1
ATOM 816 C C . GLY A 1 104 ? 0.766 -2.693 4.283 1.00 89.81 104 GLY A C 1
ATOM 817 O O . GLY A 1 104 ? 0.156 -2.967 5.316 1.00 89.81 104 GLY A O 1
ATOM 818 N N . ALA A 1 105 ? 0.225 -1.976 3.296 1.00 89.44 105 ALA A N 1
ATOM 819 C CA . ALA A 1 105 ? -1.147 -1.484 3.335 1.00 89.44 105 ALA A CA 1
ATOM 820 C C . ALA A 1 105 ? -2.140 -2.644 3.533 1.00 89.44 105 ALA A C 1
ATOM 822 O O . ALA A 1 105 ? -2.996 -2.576 4.412 1.00 89.44 105 ALA A O 1
ATOM 823 N N . GLY A 1 106 ? -1.976 -3.752 2.808 1.00 87.69 106 GLY A N 1
ATOM 824 C CA . GLY A 1 106 ? -2.803 -4.946 2.988 1.00 87.69 106 GLY A CA 1
ATOM 825 C C . GLY A 1 106 ? -2.801 -5.486 4.426 1.00 87.69 106 GLY A C 1
ATOM 826 O O . GLY A 1 106 ? -3.858 -5.675 5.031 1.00 87.69 106 GLY A O 1
ATOM 827 N N . LEU A 1 107 ? -1.620 -5.679 5.016 1.00 89.94 107 LEU A N 1
ATOM 828 C CA . LEU A 1 107 ? -1.493 -6.163 6.396 1.00 89.94 107 LEU A CA 1
ATOM 829 C C . LEU A 1 107 ? -2.129 -5.201 7.410 1.00 89.94 107 LEU A C 1
ATOM 831 O O . LEU A 1 107 ? -2.853 -5.636 8.309 1.00 89.94 107 LEU A O 1
ATOM 835 N N . TRP A 1 108 ? -1.912 -3.895 7.243 1.00 92.38 108 TRP A N 1
ATOM 836 C CA . TRP A 1 108 ? -2.529 -2.878 8.095 1.00 92.38 108 TRP A CA 1
ATOM 837 C C . TRP A 1 108 ? -4.053 -2.860 7.976 1.00 92.38 108 TRP A C 1
ATOM 839 O O . TRP A 1 108 ? -4.734 -2.700 8.990 1.00 92.38 108 TRP A O 1
ATOM 849 N N . LEU A 1 109 ? -4.597 -3.094 6.779 1.00 89.19 109 LEU A N 1
ATOM 850 C CA . LEU A 1 109 ? -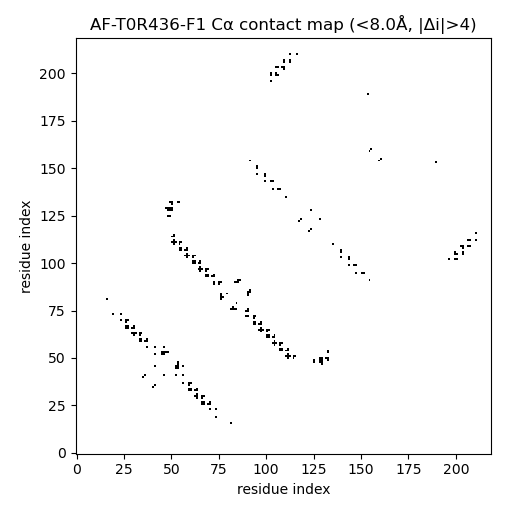6.038 -3.196 6.562 1.00 89.19 109 LEU A CA 1
ATOM 851 C C . LEU A 1 109 ? -6.639 -4.410 7.284 1.00 89.19 109 LEU A C 1
ATOM 853 O O . LEU A 1 109 ? -7.673 -4.281 7.940 1.00 89.19 109 LEU A O 1
ATOM 857 N N . LEU A 1 110 ? -5.981 -5.573 7.226 1.00 88.31 110 LEU A N 1
ATOM 858 C CA . LEU A 1 110 ? -6.424 -6.772 7.949 1.00 88.31 110 LEU A CA 1
ATOM 859 C C . LEU A 1 110 ? -6.463 -6.533 9.462 1.00 88.31 110 LEU A C 1
ATOM 861 O O . LEU A 1 110 ? -7.459 -6.852 10.116 1.00 88.31 110 LEU A O 1
ATOM 865 N N . VAL A 1 111 ? -5.412 -5.918 10.014 1.00 89.75 111 VAL A N 1
ATOM 866 C CA . VAL A 1 111 ? -5.368 -5.553 11.437 1.00 89.75 111 VAL A CA 1
ATOM 867 C C . VAL A 1 111 ? -6.454 -4.535 11.776 1.00 89.75 111 VAL A C 1
ATOM 869 O O . VAL A 1 111 ? -7.128 -4.692 12.792 1.00 89.75 111 VAL A O 1
ATOM 872 N N . ALA A 1 112 ? -6.677 -3.530 10.928 1.00 87.56 112 ALA A N 1
ATOM 873 C CA . ALA A 1 112 ? -7.715 -2.529 11.143 1.00 87.56 112 ALA A CA 1
ATOM 874 C C . ALA A 1 112 ? -9.112 -3.163 11.221 1.00 87.56 112 ALA A C 1
ATOM 876 O O . ALA A 1 112 ? -9.838 -2.921 12.186 1.00 87.56 112 ALA A O 1
ATOM 877 N N . VAL A 1 113 ? -9.474 -4.023 10.264 1.00 87.00 113 VAL A N 1
ATOM 878 C CA . VAL A 1 113 ? -10.775 -4.714 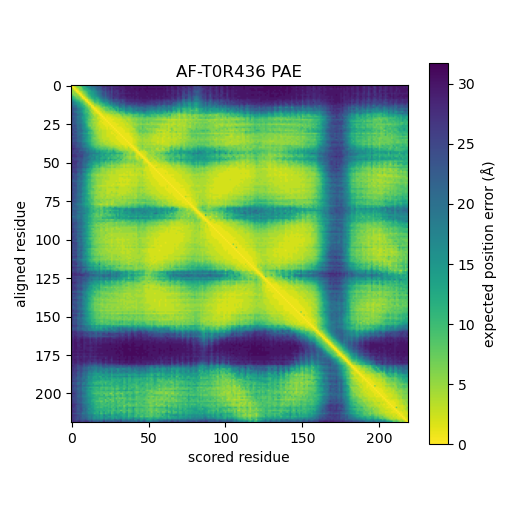10.258 1.00 87.00 113 VAL A CA 1
ATOM 879 C C . VAL A 1 113 ? -10.916 -5.640 11.467 1.00 87.00 113 VAL A C 1
ATOM 881 O O . VAL A 1 113 ? -11.973 -5.669 12.103 1.00 87.00 113 VAL A O 1
ATOM 884 N N . HIS A 1 114 ? -9.851 -6.352 11.836 1.00 86.12 114 HIS A N 1
ATOM 885 C CA . HIS A 1 114 ? -9.855 -7.221 13.013 1.00 86.12 114 HIS A CA 1
ATOM 886 C C . HIS A 1 114 ? -10.033 -6.442 14.322 1.00 86.12 114 HIS A C 1
ATOM 888 O O . HIS A 1 114 ? -10.800 -6.856 15.195 1.00 86.12 114 HIS A O 1
ATOM 894 N N . GLU A 1 115 ? -9.374 -5.292 14.468 1.00 85.75 115 GLU A N 1
ATOM 895 C CA . GLU A 1 115 ? -9.538 -4.435 15.645 1.00 85.75 115 GLU A CA 1
ATOM 896 C C . GLU A 1 115 ? -10.917 -3.763 15.677 1.00 85.75 115 GLU A C 1
ATOM 898 O O . GLU A 1 115 ? -11.502 -3.671 16.753 1.00 85.75 115 GLU A O 1
ATOM 903 N N . ILE A 1 116 ? -11.493 -3.373 14.532 1.00 84.38 116 ILE A N 1
ATOM 904 C CA . ILE A 1 116 ? -12.874 -2.862 14.461 1.00 84.38 116 ILE A CA 1
ATOM 905 C C . ILE A 1 116 ? -13.867 -3.947 14.892 1.00 84.38 116 ILE A C 1
ATOM 907 O O . ILE A 1 116 ? -14.705 -3.701 15.760 1.00 84.38 116 ILE A O 1
ATOM 911 N N . LYS A 1 117 ? -13.737 -5.172 14.363 1.00 83.31 117 LYS A N 1
ATOM 912 C CA . LYS A 1 117 ? -14.533 -6.328 14.806 1.00 83.31 117 LYS A CA 1
ATOM 913 C C . LYS A 1 117 ? -14.443 -6.498 16.318 1.00 83.31 117 LYS A C 1
ATOM 915 O O . LYS A 1 117 ? -15.459 -6.634 16.998 1.00 83.31 117 LYS A O 1
ATOM 920 N N . ARG A 1 118 ? -13.222 -6.498 16.854 1.00 82.50 118 ARG A N 1
ATOM 921 C CA . ARG A 1 118 ? -12.996 -6.668 18.288 1.00 82.50 118 ARG A CA 1
ATOM 922 C C . ARG A 1 118 ? -13.611 -5.527 19.096 1.00 82.50 118 ARG A C 1
ATOM 924 O O . ARG A 1 118 ? -14.185 -5.805 20.139 1.00 82.50 118 ARG A O 1
ATOM 931 N N . MET A 1 119 ? -13.546 -4.282 18.630 1.00 79.31 119 MET A N 1
ATOM 932 C CA . MET A 1 119 ? -14.184 -3.151 19.312 1.00 79.31 119 MET A CA 1
ATOM 933 C C . MET A 1 119 ? -15.696 -3.322 19.449 1.00 79.31 119 MET A C 1
ATOM 935 O O . MET A 1 119 ? -16.236 -2.951 20.486 1.00 79.31 119 MET A O 1
ATOM 939 N N . VAL A 1 120 ? -16.357 -3.911 18.448 1.00 80.19 120 VAL A N 1
ATOM 940 C CA . VAL A 1 120 ? -17.808 -4.141 18.490 1.00 80.19 120 VAL A CA 1
ATOM 941 C C . VAL A 1 120 ? -18.182 -5.305 19.414 1.00 80.19 120 VAL A C 1
ATOM 943 O O . VAL A 1 120 ? -19.158 -5.200 20.148 1.00 80.19 120 VAL A O 1
ATOM 946 N N . PHE A 1 121 ? -17.423 -6.407 19.408 1.00 77.12 121 PHE A N 1
ATOM 947 C CA . PHE A 1 121 ? -17.818 -7.633 20.124 1.00 77.12 121 PHE A CA 1
ATOM 948 C C . PHE A 1 121 ? -17.131 -7.858 21.482 1.00 77.12 121 PHE A C 1
ATOM 950 O O . PHE A 1 121 ? -17.675 -8.572 22.318 1.00 77.12 121 PHE A O 1
ATOM 957 N N . ALA A 1 122 ? -15.937 -7.306 21.711 1.00 76.69 122 ALA A N 1
ATOM 958 C CA . ALA A 1 122 ? -15.152 -7.515 22.932 1.00 76.69 122 ALA A CA 1
ATOM 959 C C . ALA A 1 122 ? -14.174 -6.341 23.176 1.00 76.69 122 ALA A C 1
ATOM 961 O O . ALA A 1 122 ? -12.973 -6.458 22.886 1.00 76.69 122 ALA A O 1
ATOM 962 N N . PRO A 1 123 ? -14.662 -5.193 23.684 1.00 76.25 123 PRO A N 1
ATOM 963 C CA . PRO A 1 123 ? -13.848 -3.996 23.856 1.00 76.25 123 PRO A CA 1
ATOM 964 C C . PRO A 1 123 ? -12.707 -4.233 24.853 1.00 76.25 123 PRO A C 1
ATOM 966 O O . PRO A 1 123 ? -12.868 -4.849 25.905 1.00 76.25 123 PRO A O 1
ATOM 969 N N . ARG A 1 124 ? -11.519 -3.728 24.516 1.00 74.00 124 ARG A N 1
ATOM 970 C CA . ARG A 1 124 ? -10.296 -3.890 25.310 1.00 74.00 124 ARG A CA 1
ATOM 971 C C . ARG A 1 124 ? -9.973 -2.604 26.076 1.00 74.00 124 ARG A C 1
ATOM 973 O O . ARG A 1 124 ? -10.148 -1.509 25.553 1.00 74.00 124 ARG A O 1
ATOM 980 N N . SER A 1 125 ? -9.403 -2.743 27.275 1.00 76.88 125 SER A N 1
ATOM 981 C CA . SER A 1 125 ? -8.828 -1.617 28.029 1.00 76.88 125 SER A CA 1
ATOM 982 C C . SER A 1 125 ? -7.711 -0.900 27.248 1.00 76.88 125 SER A C 1
ATOM 984 O O . SER A 1 125 ? -6.903 -1.531 26.555 1.00 76.88 125 SER A O 1
ATOM 986 N N . ALA A 1 126 ? -7.620 0.424 27.400 1.00 72.50 126 ALA A N 1
ATOM 987 C CA . ALA A 1 126 ? -6.664 1.280 26.693 1.00 72.50 126 ALA A CA 1
ATOM 988 C C . ALA A 1 126 ? -5.190 0.858 26.884 1.00 72.50 126 ALA A C 1
ATOM 990 O O . ALA A 1 126 ? -4.385 0.978 25.958 1.00 72.50 126 ALA A O 1
ATOM 991 N N . ALA A 1 127 ? -4.823 0.306 28.046 1.00 76.06 127 ALA A N 1
ATOM 992 C CA . ALA A 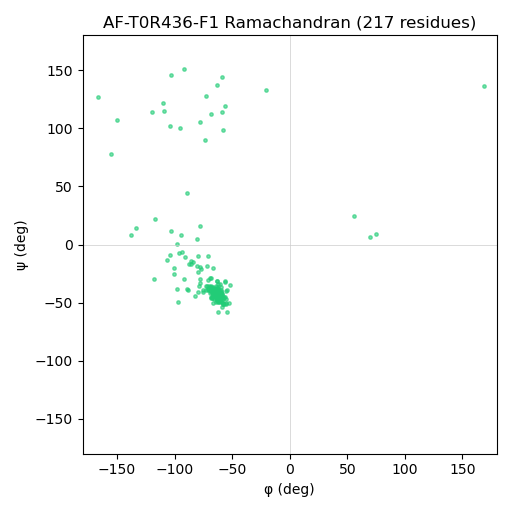1 127 ? -3.462 -0.173 28.309 1.00 76.06 127 ALA A CA 1
ATOM 993 C C . ALA A 1 127 ? -3.094 -1.394 27.445 1.00 76.06 127 ALA A C 1
ATOM 995 O O . ALA A 1 127 ? -2.032 -1.435 26.817 1.00 76.06 127 ALA A O 1
ATOM 996 N N . ASN A 1 128 ? -4.013 -2.356 27.334 1.00 80.75 128 ASN A N 1
ATOM 997 C CA . ASN A 1 128 ? -3.817 -3.550 26.512 1.00 80.75 128 ASN A CA 1
ATOM 998 C C . ASN A 1 128 ? -3.860 -3.211 25.011 1.00 80.75 128 ASN A C 1
ATOM 1000 O O . ASN A 1 128 ? -3.177 -3.858 24.220 1.00 80.75 128 ASN A O 1
ATOM 1004 N N . SER A 1 129 ? -4.631 -2.190 24.613 1.00 76.94 129 SER A N 1
ATOM 1005 C CA . SER A 1 129 ? -4.666 -1.658 23.239 1.00 76.94 129 SER A CA 1
ATOM 1006 C C . SER A 1 129 ? -3.293 -1.128 22.807 1.00 76.94 129 SER A C 1
ATOM 1008 O O . SER A 1 129 ? -2.780 -1.523 21.761 1.00 76.94 129 SER A O 1
ATOM 1010 N N . LYS A 1 130 ? -2.628 -0.332 23.657 1.00 79.81 130 LYS A N 1
ATOM 1011 C CA . LYS A 1 130 ? -1.272 0.181 23.384 1.00 79.81 130 LYS A CA 1
ATOM 1012 C C . LYS A 1 130 ? -0.238 -0.935 23.221 1.00 79.81 130 LYS A C 1
ATOM 1014 O O . LYS A 1 130 ? 0.596 -0.870 22.319 1.00 79.81 130 LYS A O 1
ATOM 1019 N N . ARG A 1 131 ? -0.283 -1.965 24.075 1.00 84.69 131 ARG A N 1
ATOM 1020 C CA . ARG A 1 131 ? 0.630 -3.118 23.977 1.00 84.69 131 ARG A CA 1
ATOM 1021 C C . ARG A 1 131 ? 0.393 -3.918 22.694 1.00 84.69 131 ARG A C 1
ATOM 1023 O O . ARG A 1 131 ? 1.357 -4.278 22.027 1.00 84.69 131 ARG A O 1
ATOM 1030 N N . ALA A 1 132 ? -0.869 -4.142 22.331 1.00 83.50 132 ALA A N 1
ATOM 1031 C CA . ALA A 1 132 ? -1.226 -4.818 21.088 1.00 83.50 132 ALA A CA 1
ATOM 1032 C C . ALA A 1 132 ? -0.771 -4.027 19.854 1.00 83.50 132 ALA A C 1
ATOM 1034 O O . ALA A 1 132 ? -0.176 -4.609 18.958 1.00 83.50 132 ALA A O 1
ATOM 1035 N N . MET A 1 133 ? -0.946 -2.701 19.850 1.00 84.50 133 MET A N 1
ATOM 1036 C CA . MET A 1 133 ? -0.463 -1.837 18.769 1.00 84.50 133 MET A CA 1
ATOM 1037 C C . MET A 1 133 ? 1.052 -1.968 18.569 1.00 84.50 133 MET A C 1
ATOM 1039 O O . MET A 1 133 ? 1.499 -2.142 17.443 1.00 84.50 133 MET A O 1
ATOM 1043 N N . ARG A 1 134 ? 1.851 -1.965 19.647 1.00 85.88 134 ARG A N 1
ATOM 1044 C CA . ARG A 1 134 ? 3.309 -2.188 19.543 1.00 85.88 134 ARG A CA 1
ATOM 1045 C C . ARG A 1 134 ? 3.645 -3.549 18.936 1.00 85.88 134 ARG A C 1
ATOM 1047 O O . ARG A 1 134 ? 4.567 -3.639 18.135 1.00 85.88 134 ARG A O 1
ATOM 1054 N N . PHE A 1 135 ? 2.896 -4.587 19.302 1.00 88.75 135 PHE A N 1
ATOM 1055 C CA . PHE A 1 135 ? 3.078 -5.923 18.742 1.00 88.75 135 PHE A CA 1
ATOM 1056 C C . PHE A 1 135 ? 2.706 -5.983 17.251 1.00 88.75 135 PHE A C 1
ATOM 1058 O O . PHE A 1 135 ? 3.446 -6.563 16.461 1.00 88.75 135 PHE A O 1
ATOM 1065 N N . PHE A 1 136 ? 1.608 -5.342 16.836 1.00 88.31 136 PHE A N 1
ATOM 1066 C CA . PHE A 1 136 ? 1.222 -5.255 15.423 1.00 88.31 136 PHE A CA 1
ATOM 1067 C C . PHE A 1 136 ? 2.238 -4.474 14.598 1.00 88.31 136 PHE A C 1
ATOM 1069 O O . PHE A 1 136 ? 2.655 -4.948 13.551 1.00 88.31 136 PHE A O 1
ATOM 1076 N N . VAL A 1 137 ? 2.702 -3.332 15.110 1.00 88.19 137 VAL A N 1
ATOM 1077 C CA . VAL A 1 137 ? 3.796 -2.564 14.507 1.00 88.19 137 VAL A CA 1
ATOM 1078 C C . VAL A 1 137 ? 5.016 -3.467 14.320 1.00 88.19 137 VAL A C 1
ATOM 1080 O O . VAL A 1 137 ? 5.448 -3.669 13.191 1.00 88.19 137 VAL A O 1
ATOM 1083 N N . ALA A 1 138 ? 5.530 -4.073 15.393 1.00 90.38 138 ALA A N 1
ATOM 1084 C CA . ALA A 1 138 ? 6.727 -4.908 15.315 1.00 90.38 138 ALA A CA 1
ATOM 1085 C C . ALA A 1 138 ? 6.561 -6.085 14.338 1.00 90.38 138 ALA A C 1
ATOM 1087 O O . ALA A 1 138 ? 7.412 -6.286 13.478 1.00 90.38 138 ALA A O 1
ATOM 1088 N N . SER A 1 139 ? 5.453 -6.828 14.425 1.00 90.94 139 SER A N 1
ATOM 1089 C CA . SER A 1 139 ? 5.200 -7.982 13.549 1.00 90.94 139 SER A CA 1
ATOM 1090 C C . SER A 1 139 ? 5.073 -7.592 12.076 1.00 90.94 139 SER A C 1
ATOM 1092 O O . SER A 1 139 ? 5.705 -8.226 11.236 1.00 90.94 139 SER A O 1
ATOM 1094 N N . ILE A 1 140 ? 4.329 -6.531 11.750 1.00 91.69 140 ILE A N 1
ATOM 1095 C CA . ILE A 1 140 ? 4.166 -6.079 10.363 1.00 91.69 140 ILE A CA 1
ATOM 1096 C C . ILE A 1 140 ? 5.495 -5.578 9.799 1.00 91.69 140 ILE A C 1
ATOM 1098 O O . ILE A 1 140 ? 5.845 -5.944 8.681 1.00 91.69 140 ILE A O 1
ATOM 1102 N N . TYR A 1 141 ? 6.267 -4.795 10.558 1.00 89.81 141 TYR A N 1
ATOM 1103 C CA . TYR A 1 141 ? 7.578 -4.336 10.094 1.00 89.81 141 TYR A CA 1
ATOM 1104 C C . TYR A 1 141 ? 8.561 -5.494 9.886 1.00 89.81 141 TYR A C 1
ATOM 1106 O O . TYR A 1 141 ? 9.277 -5.484 8.892 1.00 89.81 141 TYR A O 1
ATOM 1114 N N . ILE A 1 142 ? 8.561 -6.517 10.748 1.00 91.62 142 ILE A N 1
ATOM 1115 C CA . ILE A 1 142 ? 9.380 -7.725 10.543 1.00 91.62 142 ILE A CA 1
ATOM 1116 C C . ILE A 1 142 ? 8.989 -8.425 9.238 1.00 91.62 142 ILE A C 1
ATOM 1118 O O . ILE A 1 142 ? 9.858 -8.724 8.421 1.00 91.62 142 ILE A O 1
ATOM 1122 N N . VAL A 1 143 ? 7.690 -8.644 9.011 1.00 89.88 143 VAL A N 1
ATOM 1123 C CA . VAL A 1 143 ? 7.192 -9.268 7.775 1.00 89.88 143 VAL A CA 1
ATOM 1124 C C . VAL A 1 143 ? 7.566 -8.433 6.549 1.00 89.88 143 VAL A C 1
ATOM 1126 O O . VAL A 1 143 ? 8.015 -8.989 5.551 1.00 89.88 143 VAL A O 1
ATOM 1129 N N . LEU A 1 144 ? 7.449 -7.105 6.625 1.00 89.75 144 LEU A N 1
ATOM 1130 C CA . LEU A 1 144 ? 7.831 -6.203 5.537 1.00 89.75 144 LEU A CA 1
ATOM 1131 C C . LEU A 1 144 ? 9.332 -6.202 5.264 1.00 89.75 144 LEU A C 1
ATOM 1133 O O . LEU A 1 144 ? 9.721 -6.183 4.101 1.00 89.75 144 LEU A O 1
ATOM 1137 N N . CYS A 1 145 ? 10.172 -6.254 6.299 1.00 88.94 145 CYS A N 1
ATOM 1138 C CA . CYS A 1 145 ? 11.618 -6.366 6.133 1.00 88.94 145 CYS A CA 1
ATOM 1139 C C . CYS A 1 145 ? 11.998 -7.691 5.467 1.00 88.94 145 CYS A C 1
ATOM 1141 O O . CYS A 1 145 ? 12.794 -7.685 4.534 1.00 88.94 145 CYS A O 1
ATOM 1143 N N . LEU A 1 146 ? 11.404 -8.812 5.893 1.00 88.56 146 LEU A N 1
ATOM 1144 C CA . LEU A 1 146 ? 11.640 -10.120 5.273 1.00 88.56 146 LEU A CA 1
ATOM 1145 C C . LEU A 1 146 ? 11.165 -10.150 3.816 1.00 88.56 146 LEU A C 1
ATOM 1147 O O . LEU A 1 146 ? 11.892 -10.615 2.942 1.00 88.56 146 LEU A O 1
ATOM 1151 N N . TYR A 1 147 ? 9.979 -9.603 3.541 1.00 86.31 147 TYR A N 1
ATOM 1152 C CA . TYR A 1 147 ? 9.446 -9.493 2.184 1.00 86.31 147 TYR A CA 1
ATOM 1153 C C . TYR A 1 147 ? 10.322 -8.594 1.300 1.00 86.31 147 TYR A C 1
ATOM 1155 O O . TYR A 1 147 ? 10.663 -8.965 0.180 1.00 86.31 147 TYR A O 1
ATOM 1163 N N . GLY A 1 148 ? 10.737 -7.433 1.811 1.00 85.62 148 GLY A N 1
ATOM 1164 C CA . GLY A 1 148 ? 11.633 -6.515 1.112 1.00 85.62 148 GLY A CA 1
ATOM 1165 C C . GLY A 1 148 ? 12.998 -7.135 0.826 1.00 85.62 148 GLY A C 1
ATOM 1166 O O . GLY A 1 148 ? 13.504 -6.999 -0.283 1.00 85.62 148 GLY A O 1
ATOM 1167 N N . LEU A 1 149 ? 13.560 -7.883 1.778 1.00 86.94 149 LEU A N 1
ATOM 1168 C CA . LEU A 1 149 ? 14.808 -8.623 1.589 1.00 86.94 149 LEU A CA 1
ATOM 1169 C C . LEU A 1 149 ? 14.655 -9.708 0.513 1.00 86.94 149 LEU A C 1
ATOM 1171 O O . LEU A 1 149 ? 15.514 -9.816 -0.359 1.00 86.94 149 LEU A O 1
ATOM 1175 N N . GLY A 1 150 ? 13.534 -10.436 0.504 1.00 83.56 150 GLY A N 1
ATOM 1176 C CA . GLY A 1 150 ? 13.197 -11.384 -0.563 1.00 83.56 150 GLY A CA 1
ATOM 1177 C C . GLY A 1 150 ? 13.096 -10.723 -1.944 1.00 83.56 150 GLY A C 1
ATOM 1178 O O . GLY A 1 150 ? 13.627 -11.252 -2.916 1.00 83.56 150 GLY A O 1
ATOM 1179 N N . MET A 1 151 ? 12.491 -9.534 -2.030 1.00 81.06 151 MET A N 1
ATOM 1180 C CA . MET A 1 151 ? 12.404 -8.758 -3.275 1.00 81.06 151 MET A CA 1
ATOM 1181 C C . MET A 1 151 ? 13.765 -8.221 -3.742 1.00 81.06 151 MET A C 1
ATOM 1183 O O . MET A 1 151 ? 14.032 -8.187 -4.939 1.00 81.06 151 MET A O 1
ATOM 1187 N N . ILE A 1 152 ? 14.641 -7.808 -2.823 1.00 84.31 152 ILE A N 1
ATOM 1188 C CA . ILE A 1 152 ? 16.003 -7.372 -3.167 1.00 84.31 152 ILE A CA 1
ATOM 1189 C C . ILE A 1 152 ? 16.812 -8.554 -3.709 1.00 84.31 152 ILE A C 1
ATOM 1191 O O . ILE A 1 152 ? 17.489 -8.406 -4.724 1.00 84.31 152 ILE A O 1
ATOM 1195 N N . LEU A 1 153 ? 16.709 -9.727 -3.073 1.00 81.12 153 LEU A N 1
ATOM 1196 C CA . LEU A 1 153 ? 17.327 -10.958 -3.571 1.00 81.12 153 LEU A CA 1
ATOM 1197 C C . LEU A 1 153 ? 16.786 -11.340 -4.953 1.00 81.12 153 LEU A C 1
ATOM 1199 O O . LEU A 1 153 ? 17.578 -11.689 -5.820 1.00 81.12 153 LEU A O 1
ATOM 1203 N N . TYR A 1 154 ? 15.474 -11.209 -5.180 1.00 75.69 154 TYR A N 1
ATOM 1204 C CA . TYR A 1 154 ? 14.864 -11.425 -6.495 1.00 75.69 154 TYR A CA 1
ATOM 1205 C C . TYR A 1 154 ? 15.487 -10.525 -7.566 1.00 75.69 154 TYR A C 1
ATOM 1207 O O . TYR A 1 154 ? 15.937 -11.016 -8.595 1.00 75.69 154 TYR A O 1
ATOM 1215 N N . VAL A 1 155 ? 15.572 -9.214 -7.312 1.00 73.62 155 VAL A N 1
ATOM 1216 C CA . VAL A 1 155 ? 16.148 -8.268 -8.280 1.00 73.62 155 VAL A CA 1
ATOM 1217 C C . VAL A 1 155 ? 17.629 -8.558 -8.529 1.00 73.62 155 VAL A C 1
ATOM 1219 O O . VAL A 1 155 ? 18.067 -8.509 -9.672 1.00 73.62 155 VAL A O 1
ATOM 1222 N N . ARG A 1 156 ? 18.400 -8.889 -7.486 1.00 75.19 156 ARG A N 1
ATOM 1223 C CA . ARG A 1 156 ? 19.828 -9.212 -7.618 1.00 75.19 156 ARG A CA 1
ATOM 1224 C C . ARG A 1 156 ? 20.077 -10.503 -8.394 1.00 75.19 156 ARG A C 1
ATOM 1226 O O . ARG A 1 156 ? 20.984 -10.521 -9.208 1.00 75.19 156 ARG A O 1
ATOM 1233 N N . LEU A 1 157 ? 19.291 -11.551 -8.161 1.00 70.62 157 LEU A N 1
ATOM 1234 C CA . LEU A 1 157 ? 19.458 -12.836 -8.847 1.00 70.62 157 LEU A CA 1
ATOM 1235 C C . LEU A 1 157 ? 18.944 -12.796 -10.287 1.00 70.62 157 LEU A C 1
ATOM 1237 O O . LEU A 1 157 ? 19.569 -13.370 -11.166 1.00 70.62 157 LEU A O 1
ATOM 1241 N N . HIS A 1 158 ? 17.819 -12.121 -10.531 1.00 65.56 158 HIS A N 1
ATOM 1242 C CA . HIS A 1 158 ? 17.205 -12.094 -11.856 1.00 65.56 158 HIS A CA 1
ATOM 1243 C C . HIS A 1 158 ? 17.901 -11.126 -12.817 1.00 65.56 158 HIS A C 1
ATOM 1245 O O . HIS A 1 158 ? 17.993 -11.430 -13.993 1.00 65.56 158 HIS A O 1
ATOM 1251 N N . PHE A 1 159 ? 18.401 -9.984 -12.328 1.00 62.25 159 PHE A N 1
ATOM 1252 C CA . PHE A 1 159 ? 19.065 -8.980 -13.172 1.00 62.25 159 PHE A CA 1
ATOM 1253 C C . PHE A 1 159 ? 20.585 -8.928 -13.007 1.00 62.25 159 PHE A C 1
ATOM 1255 O O . PHE A 1 159 ? 21.237 -8.266 -13.797 1.00 62.25 159 PHE A O 1
ATOM 1262 N N . GLY A 1 160 ? 21.153 -9.556 -11.974 1.00 55.91 160 GLY A N 1
ATOM 1263 C CA . GLY A 1 160 ? 22.608 -9.661 -11.818 1.00 55.91 160 GLY A CA 1
ATOM 1264 C C . GLY A 1 160 ? 23.214 -10.848 -12.565 1.00 55.91 160 GLY A C 1
ATOM 1265 O O . GLY A 1 160 ? 24.413 -10.850 -12.782 1.00 55.91 160 GLY A O 1
ATOM 1266 N N . ALA A 1 161 ? 22.407 -11.835 -12.968 1.00 52.84 161 ALA A N 1
ATOM 1267 C CA . ALA A 1 161 ? 22.870 -12.964 -13.778 1.00 52.84 161 ALA A CA 1
ATOM 1268 C C . ALA A 1 161 ? 23.051 -12.611 -15.269 1.00 52.84 161 ALA A C 1
ATOM 1270 O O . ALA A 1 161 ? 23.758 -13.328 -15.965 1.00 52.84 161 ALA A O 1
ATOM 1271 N N . ASP A 1 162 ? 22.433 -11.522 -15.741 1.00 48.97 162 ASP A N 1
ATOM 1272 C CA . ASP A 1 162 ? 22.543 -11.061 -17.134 1.00 48.97 162 ASP A CA 1
ATOM 1273 C C . ASP A 1 162 ? 23.755 -10.133 -17.371 1.00 48.97 162 ASP A C 1
ATOM 1275 O O . ASP A 1 162 ? 24.155 -9.960 -18.516 1.00 48.97 162 ASP A O 1
ATOM 1279 N N . ASP A 1 163 ? 24.362 -9.564 -16.319 1.00 48.19 163 ASP A N 1
ATOM 1280 C CA . ASP A 1 163 ? 25.518 -8.645 -16.431 1.00 48.19 163 ASP A CA 1
ATOM 1281 C C . ASP A 1 163 ? 26.879 -9.377 -16.494 1.00 48.19 163 ASP A C 1
ATOM 1283 O O . ASP A 1 163 ? 27.879 -8.770 -16.864 1.00 48.19 163 ASP A O 1
ATOM 1287 N N . ASP A 1 164 ? 26.941 -10.672 -16.153 1.00 49.50 164 ASP A 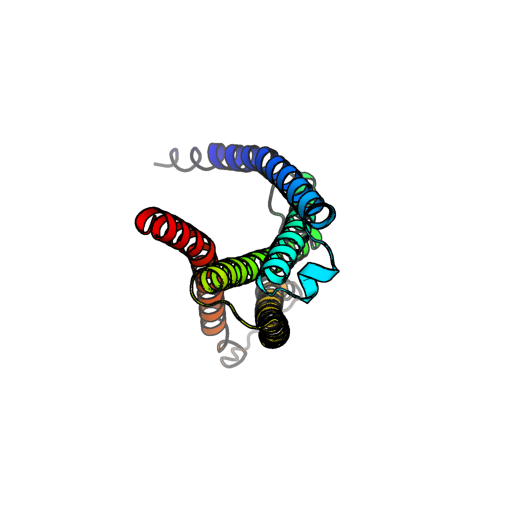N 1
ATOM 1288 C CA . ASP A 1 164 ? 28.201 -11.441 -16.067 1.00 49.50 164 ASP A CA 1
ATOM 1289 C C . ASP A 1 164 ? 28.545 -12.224 -17.357 1.00 49.50 164 ASP A C 1
ATOM 1291 O O . ASP A 1 164 ? 29.477 -13.027 -17.358 1.00 49.50 164 ASP A O 1
ATOM 1295 N N . HIS A 1 165 ? 27.819 -12.024 -18.466 1.00 49.34 165 HIS A N 1
ATOM 1296 C CA . HIS A 1 165 ? 28.023 -12.802 -19.701 1.00 49.34 165 HIS A CA 1
ATOM 1297 C C . HIS A 1 165 ? 28.776 -12.094 -20.838 1.00 49.34 165 HIS A C 1
ATOM 1299 O O . HIS A 1 165 ? 28.838 -12.648 -21.934 1.00 49.34 165 HIS A O 1
ATOM 1305 N N . ASP A 1 166 ? 29.391 -10.938 -20.576 1.00 47.41 166 ASP A N 1
ATOM 1306 C CA . ASP A 1 166 ? 30.060 -10.125 -21.606 1.00 47.41 166 ASP A CA 1
ATOM 1307 C C . ASP A 1 166 ? 31.582 -9.946 -21.421 1.00 47.41 166 ASP A C 1
ATOM 1309 O O . ASP A 1 166 ? 32.156 -9.044 -22.025 1.00 47.41 166 ASP A O 1
ATOM 1313 N N . ASP A 1 167 ? 32.269 -10.830 -20.685 1.00 46.56 167 ASP A N 1
ATOM 1314 C CA . ASP A 1 167 ? 33.740 -10.895 -20.723 1.00 46.56 167 ASP A CA 1
ATOM 1315 C C . ASP A 1 167 ? 34.244 -12.276 -21.195 1.00 46.56 167 ASP A C 1
ATOM 1317 O O . ASP A 1 167 ? 34.050 -13.313 -20.561 1.00 46.56 167 ASP A O 1
ATOM 1321 N N . ASP A 1 168 ? 34.871 -12.228 -22.372 1.00 51.22 168 ASP A N 1
ATOM 1322 C CA . ASP A 1 168 ? 35.639 -13.223 -23.122 1.00 51.22 168 ASP A CA 1
ATOM 1323 C C . ASP A 1 168 ? 36.227 -14.421 -22.339 1.00 51.22 168 ASP A C 1
ATOM 1325 O O . ASP A 1 168 ? 36.939 -14.255 -21.353 1.00 51.22 168 ASP A O 1
ATOM 1329 N N . HIS A 1 169 ? 36.048 -15.642 -22.864 1.00 43.25 169 HIS A N 1
ATOM 1330 C CA . HIS A 1 169 ? 37.125 -16.460 -23.456 1.00 43.25 169 HIS A CA 1
ATOM 1331 C C . HIS A 1 169 ? 36.686 -17.915 -23.713 1.00 43.25 169 HIS A C 1
ATOM 1333 O O . HIS A 1 169 ? 36.065 -18.582 -22.890 1.00 43.25 169 HIS A O 1
ATOM 1339 N N . VAL A 1 170 ? 37.061 -18.405 -24.897 1.00 51.09 170 VAL A N 1
ATOM 1340 C CA . VAL A 1 170 ? 37.151 -19.824 -25.254 1.00 51.09 170 VAL A CA 1
ATOM 1341 C C . VAL A 1 170 ? 38.086 -20.511 -24.260 1.00 51.09 170 VAL A C 1
ATOM 1343 O O . VAL A 1 170 ? 39.247 -20.129 -24.209 1.00 51.09 170 VAL A O 1
ATOM 1346 N N . ASP A 1 171 ? 37.597 -21.496 -23.509 1.00 41.62 171 ASP A N 1
ATOM 1347 C CA . ASP A 1 171 ? 38.321 -22.743 -23.244 1.00 41.62 171 ASP A CA 1
ATOM 1348 C C . ASP A 1 171 ? 37.384 -23.794 -22.631 1.00 41.62 171 ASP A C 1
ATOM 1350 O O . ASP A 1 171 ? 36.681 -23.568 -21.645 1.00 41.62 171 ASP A O 1
ATOM 1354 N N . GLU A 1 172 ? 37.371 -24.961 -23.273 1.00 48.09 172 GLU A N 1
ATOM 1355 C CA . GLU A 1 172 ? 36.779 -26.197 -22.778 1.00 48.09 172 GLU A CA 1
ATOM 1356 C C . GLU A 1 172 ? 37.431 -26.591 -21.446 1.00 48.09 172 GLU A C 1
ATOM 1358 O O . GLU A 1 172 ? 38.590 -27.000 -21.405 1.00 48.09 172 GLU A O 1
ATOM 1363 N N . HIS A 1 173 ? 36.659 -26.567 -20.363 1.00 41.22 173 HIS A N 1
ATOM 1364 C CA . HIS A 1 173 ? 36.821 -27.546 -19.297 1.00 41.22 173 HIS A CA 1
ATOM 1365 C C . HIS A 1 173 ? 35.472 -27.790 -18.615 1.00 41.22 173 HIS A C 1
ATOM 1367 O O . HIS A 1 173 ? 34.953 -26.948 -17.886 1.00 41.22 173 HIS A O 1
ATOM 1373 N N . ASP A 1 174 ? 34.905 -28.967 -18.888 1.00 45.28 174 ASP A N 1
ATOM 1374 C CA . ASP A 1 174 ? 33.773 -29.542 -18.165 1.00 45.28 174 ASP A CA 1
ATOM 1375 C C . ASP A 1 174 ? 34.123 -29.677 -16.673 1.00 45.28 174 ASP A C 1
ATOM 1377 O O . ASP A 1 174 ? 34.760 -30.647 -16.254 1.00 45.28 174 ASP A O 1
ATOM 1381 N N . ASP A 1 175 ? 33.677 -28.715 -15.868 1.00 37.56 175 ASP A N 1
ATOM 1382 C CA . ASP A 1 175 ? 33.566 -28.839 -14.415 1.00 37.56 175 ASP A CA 1
ATOM 1383 C C . ASP A 1 175 ? 32.079 -29.042 -14.059 1.00 37.56 175 ASP A C 1
ATOM 1385 O O . ASP A 1 175 ? 31.304 -28.083 -14.030 1.00 37.56 175 ASP A O 1
ATOM 1389 N N . PRO A 1 176 ? 31.615 -30.271 -13.753 1.00 42.50 176 PRO A N 1
ATOM 1390 C CA . PRO A 1 176 ? 30.194 -30.552 -13.524 1.00 42.50 176 PRO A CA 1
ATOM 1391 C C . PRO A 1 176 ? 29.695 -30.109 -12.133 1.00 42.50 176 PRO A C 1
ATOM 1393 O O . PRO A 1 176 ? 28.646 -30.567 -11.682 1.00 42.50 176 PRO A O 1
ATOM 1396 N N . ASN A 1 177 ? 30.443 -29.264 -11.413 1.00 40.25 177 ASN A N 1
ATOM 1397 C CA . ASN A 1 177 ? 30.267 -29.079 -9.969 1.00 40.25 177 ASN A CA 1
ATOM 1398 C C . ASN A 1 177 ? 30.232 -27.629 -9.457 1.00 40.25 177 ASN A C 1
ATOM 1400 O O . ASN A 1 177 ? 30.268 -27.425 -8.241 1.00 40.25 177 ASN A O 1
ATOM 1404 N N . SER A 1 178 ? 30.072 -26.619 -10.313 1.00 40.12 178 SER A N 1
ATOM 1405 C CA . SER A 1 178 ? 29.837 -25.242 -9.859 1.00 40.12 178 SER A CA 1
ATOM 1406 C C . SER A 1 178 ? 28.393 -24.779 -10.139 1.00 40.12 178 SER A C 1
ATOM 1408 O O . SER A 1 178 ? 27.931 -24.643 -11.262 1.00 40.12 178 SER A O 1
ATOM 1410 N N . ALA A 1 179 ? 27.661 -24.540 -9.046 1.00 41.75 179 ALA A N 1
ATOM 1411 C CA . ALA A 1 179 ? 26.466 -23.688 -8.938 1.00 41.75 179 ALA A CA 1
ATOM 1412 C C . ALA A 1 179 ? 25.089 -24.146 -9.487 1.00 41.75 179 ALA A C 1
ATOM 1414 O O . ALA A 1 179 ? 24.124 -23.390 -9.377 1.00 41.75 179 ALA A O 1
ATOM 1415 N N . GLY A 1 180 ? 24.901 -25.395 -9.922 1.00 40.06 180 GLY A N 1
ATOM 1416 C CA . GLY A 1 180 ? 23.573 -25.908 -10.330 1.00 40.06 180 GLY A CA 1
ATOM 1417 C C . GLY A 1 180 ? 22.547 -26.149 -9.199 1.00 40.06 180 GLY A C 1
ATOM 1418 O O . GLY A 1 180 ? 21.369 -26.377 -9.458 1.00 40.06 180 GLY A O 1
ATOM 1419 N N . PHE A 1 181 ? 22.950 -26.077 -7.924 1.00 38.25 181 PHE A N 1
ATOM 1420 C CA . PHE A 1 181 ? 22.119 -26.474 -6.768 1.00 38.25 181 PHE A CA 1
ATOM 1421 C C . PHE A 1 181 ? 21.080 -25.433 -6.291 1.00 38.25 181 PHE A C 1
ATOM 1423 O O . PHE A 1 181 ? 20.424 -25.636 -5.264 1.00 38.25 181 PHE A O 1
ATOM 1430 N N . GLY A 1 182 ? 20.929 -24.307 -6.996 1.00 50.28 182 GLY A N 1
ATOM 1431 C CA . GLY A 1 182 ? 20.139 -23.163 -6.525 1.00 50.28 182 GLY A CA 1
ATOM 1432 C C . GLY A 1 182 ? 18.936 -22.777 -7.381 1.00 50.28 182 GLY A C 1
ATOM 1433 O O . GLY A 1 182 ? 17.960 -22.281 -6.822 1.00 50.28 182 GLY A O 1
ATOM 1434 N N . HIS A 1 183 ? 18.965 -23.003 -8.696 1.00 52.88 183 HIS A N 1
ATOM 1435 C CA . HIS A 1 183 ? 18.019 -22.353 -9.610 1.00 52.88 183 HIS A CA 1
ATOM 1436 C C . HIS A 1 183 ? 16.573 -22.842 -9.416 1.00 52.88 183 HIS A C 1
ATOM 1438 O O . HIS A 1 183 ? 15.661 -22.037 -9.244 1.00 52.88 183 HIS A O 1
ATOM 1444 N N . GLU A 1 184 ? 16.359 -24.156 -9.301 1.00 58.09 184 GLU A N 1
ATOM 1445 C CA . GLU A 1 184 ? 15.021 -24.727 -9.075 1.00 58.09 184 GLU A CA 1
ATOM 1446 C C . GLU A 1 184 ? 14.449 -24.381 -7.688 1.00 58.09 184 GLU A C 1
ATOM 1448 O O . GLU A 1 184 ? 13.266 -24.071 -7.551 1.00 58.09 184 GLU A O 1
ATOM 1453 N N . ARG A 1 185 ? 15.283 -24.371 -6.635 1.00 59.78 185 ARG A N 1
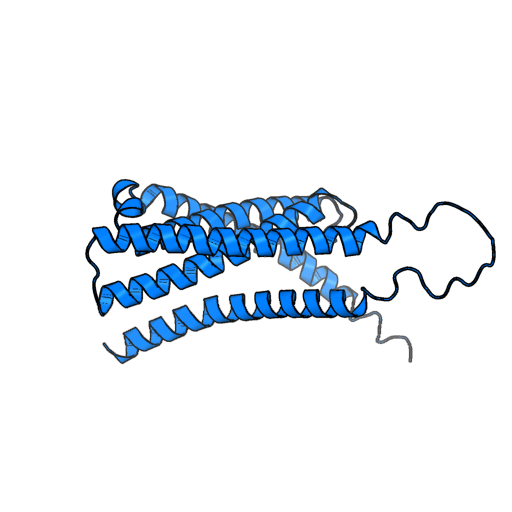ATOM 1454 C CA . ARG A 1 185 ? 14.845 -23.954 -5.287 1.00 59.78 185 ARG A CA 1
ATOM 1455 C C . ARG A 1 185 ? 14.538 -22.461 -5.217 1.00 59.78 185 ARG A C 1
ATOM 1457 O O . ARG A 1 185 ? 13.620 -22.075 -4.496 1.00 59.78 185 ARG A O 1
ATOM 1464 N N . GLN A 1 186 ? 15.289 -21.636 -5.942 1.00 60.78 186 GLN A N 1
ATOM 1465 C CA . GLN A 1 186 ? 15.050 -20.198 -6.032 1.00 60.78 186 GLN A CA 1
ATOM 1466 C C . GLN A 1 186 ? 13.752 -19.906 -6.790 1.00 60.78 186 GLN A C 1
ATOM 1468 O O . GLN A 1 186 ? 12.921 -19.158 -6.280 1.00 60.78 186 GLN A O 1
ATOM 1473 N N . LEU A 1 187 ? 13.515 -20.563 -7.930 1.00 64.19 187 LEU A N 1
ATOM 1474 C CA . LEU A 1 187 ? 12.258 -20.460 -8.680 1.00 64.19 187 LEU A CA 1
ATOM 1475 C C . LEU A 1 187 ? 11.047 -20.854 -7.822 1.00 64.19 187 LEU A C 1
ATOM 1477 O O . LEU A 1 187 ? 10.085 -20.092 -7.744 1.00 64.19 187 LEU A O 1
ATOM 1481 N N . ASN A 1 188 ? 11.136 -21.964 -7.080 1.00 71.62 188 ASN A N 1
ATOM 1482 C CA . ASN A 1 188 ? 10.080 -22.395 -6.156 1.00 71.62 188 ASN A CA 1
ATOM 1483 C C . ASN A 1 188 ? 9.835 -21.387 -5.016 1.00 71.62 188 ASN A C 1
ATOM 1485 O O . ASN A 1 188 ? 8.693 -21.173 -4.605 1.00 71.62 188 ASN A O 1
ATOM 1489 N N . PHE A 1 189 ? 10.887 -20.744 -4.494 1.00 70.62 189 PHE A N 1
ATOM 1490 C CA . PHE A 1 189 ? 10.750 -19.691 -3.481 1.00 70.62 189 PHE A CA 1
ATOM 1491 C C . PHE A 1 189 ? 10.042 -18.450 -4.041 1.00 70.62 189 PHE A C 1
ATOM 1493 O O . PHE A 1 189 ? 9.183 -17.876 -3.369 1.00 70.62 189 PHE A O 1
ATOM 1500 N N . PHE A 1 190 ? 10.361 -18.046 -5.272 1.00 69.19 190 PHE A N 1
ATOM 1501 C CA . PHE A 1 190 ? 9.724 -16.897 -5.916 1.00 69.19 190 PHE A CA 1
ATOM 1502 C C . PHE A 1 190 ? 8.277 -17.174 -6.308 1.00 69.19 190 PHE A C 1
ATOM 1504 O O . PHE A 1 190 ? 7.420 -16.321 -6.081 1.00 69.19 190 PHE A O 1
ATOM 1511 N N . GLU A 1 191 ? 7.980 -18.378 -6.796 1.00 75.88 191 GLU A N 1
ATOM 1512 C CA . GLU A 1 191 ? 6.608 -18.811 -7.044 1.00 75.88 191 GLU A CA 1
ATOM 1513 C C . GLU A 1 191 ? 5.791 -18.798 -5.744 1.00 75.88 191 GLU A C 1
ATOM 1515 O O . GLU A 1 191 ? 4.689 -18.245 -5.709 1.00 75.88 191 GLU A O 1
ATOM 1520 N N . ALA A 1 192 ? 6.356 -19.300 -4.640 1.00 73.06 192 ALA A N 1
ATOM 1521 C CA . ALA A 1 192 ? 5.724 -19.238 -3.325 1.00 73.06 192 ALA A CA 1
ATOM 1522 C C . ALA A 1 192 ? 5.517 -17.792 -2.836 1.00 73.06 192 ALA A C 1
ATOM 1524 O O . ALA A 1 192 ? 4.478 -17.481 -2.248 1.00 73.06 192 ALA A O 1
ATOM 1525 N N . LEU A 1 193 ? 6.466 -16.887 -3.094 1.00 75.62 193 LEU A N 1
ATOM 1526 C CA . LEU A 1 193 ? 6.368 -15.472 -2.723 1.00 75.62 193 LEU A CA 1
ATOM 1527 C C . LEU A 1 193 ? 5.299 -14.741 -3.551 1.00 75.62 193 LEU A C 1
ATOM 1529 O O . LEU A 1 193 ? 4.519 -13.958 -3.001 1.00 75.62 193 LEU A O 1
ATOM 1533 N N . GLN A 1 194 ? 5.198 -15.045 -4.846 1.00 75.88 194 GLN A N 1
ATOM 1534 C CA . GLN A 1 194 ? 4.159 -14.529 -5.736 1.00 75.88 194 GLN A CA 1
ATOM 1535 C C . GLN A 1 194 ? 2.770 -15.045 -5.338 1.00 75.88 194 GLN A C 1
ATOM 1537 O O . GLN A 1 194 ? 1.816 -14.263 -5.251 1.00 75.88 194 GLN A O 1
ATOM 1542 N N . TRP A 1 195 ? 2.655 -16.337 -5.022 1.00 78.56 195 TRP A N 1
ATOM 1543 C CA . TRP A 1 195 ? 1.433 -16.921 -4.471 1.00 78.56 195 TRP A CA 1
ATOM 1544 C C . TRP A 1 195 ? 1.053 -16.296 -3.132 1.00 78.56 195 TRP A C 1
ATOM 1546 O O . TRP A 1 195 ? -0.105 -15.928 -2.939 1.00 78.56 195 TRP A O 1
ATOM 1556 N N . GLY A 1 196 ? 2.020 -16.107 -2.233 1.00 75.94 196 GLY A N 1
ATOM 1557 C CA . GLY A 1 196 ? 1.817 -15.444 -0.947 1.00 75.94 196 GLY A CA 1
ATOM 1558 C C . GLY A 1 196 ? 1.298 -14.015 -1.110 1.00 75.94 196 GLY A C 1
ATOM 1559 O O . GLY A 1 196 ? 0.348 -13.619 -0.434 1.00 75.94 196 GLY A O 1
ATOM 1560 N N . HIS A 1 197 ? 1.848 -13.261 -2.064 1.00 78.81 197 HIS A N 1
ATOM 1561 C CA . HIS A 1 197 ? 1.361 -11.927 -2.408 1.00 78.81 197 HIS A CA 1
ATOM 1562 C C . HIS A 1 197 ? -0.084 -11.972 -2.928 1.00 78.81 197 HIS A C 1
ATOM 1564 O O . HIS A 1 197 ? -0.934 -11.197 -2.481 1.00 78.81 197 HIS A O 1
ATOM 1570 N N . SER A 1 198 ? -0.384 -12.876 -3.863 1.00 78.56 198 SER A N 1
ATOM 1571 C CA . SER A 1 198 ? -1.730 -13.030 -4.429 1.00 78.56 198 SER A CA 1
ATOM 1572 C C . SER A 1 198 ? -2.757 -13.400 -3.353 1.00 78.56 198 SER A C 1
ATOM 1574 O O . SER A 1 198 ? -3.812 -12.771 -3.241 1.00 78.56 198 SER A O 1
ATOM 1576 N N . LEU A 1 199 ? -2.410 -14.351 -2.484 1.00 81.81 199 LEU A N 1
ATOM 1577 C CA . LEU A 1 199 ? -3.242 -14.779 -1.366 1.00 81.81 199 LEU A CA 1
ATOM 1578 C C . LEU A 1 199 ? -3.475 -13.639 -0.374 1.00 81.81 199 LEU A C 1
ATOM 1580 O O . LEU A 1 199 ? -4.605 -13.446 0.075 1.00 81.81 199 LEU A O 1
ATOM 1584 N N . LEU A 1 200 ? -2.446 -12.841 -0.077 1.00 82.19 200 LEU A N 1
ATOM 1585 C CA . LEU A 1 200 ? -2.595 -11.656 0.761 1.00 82.19 200 LEU A CA 1
ATOM 1586 C C . LEU A 1 200 ? -3.583 -10.661 0.141 1.00 82.19 200 LEU A C 1
ATOM 1588 O O . LEU A 1 200 ? -4.480 -10.195 0.840 1.00 82.19 200 LEU A O 1
ATOM 1592 N N . ARG A 1 201 ? -3.481 -10.375 -1.164 1.00 80.31 201 ARG A N 1
ATOM 1593 C CA . ARG A 1 201 ? -4.440 -9.495 -1.859 1.00 80.31 201 ARG A CA 1
ATOM 1594 C C . ARG A 1 201 ? -5.865 -10.036 -1.769 1.00 80.31 201 ARG A C 1
ATOM 1596 O O . ARG A 1 201 ? -6.781 -9.292 -1.422 1.00 80.31 201 ARG A O 1
ATOM 1603 N N . MET A 1 202 ? -6.051 -11.334 -1.995 1.00 81.38 202 MET A N 1
ATOM 1604 C CA . MET A 1 202 ? -7.358 -11.977 -1.852 1.00 81.38 202 MET A CA 1
ATOM 1605 C C . MET A 1 202 ? -7.891 -11.850 -0.424 1.00 81.38 202 MET A C 1
ATOM 1607 O O . MET A 1 202 ? -9.032 -11.434 -0.230 1.00 81.38 202 MET A O 1
ATOM 1611 N N . ALA A 1 203 ? -7.061 -12.119 0.586 1.00 80.56 203 ALA A N 1
ATOM 1612 C CA . ALA A 1 203 ? -7.432 -11.982 1.990 1.00 80.56 203 ALA A CA 1
ATOM 1613 C C . ALA A 1 203 ? -7.830 -10.540 2.335 1.00 80.56 203 ALA A C 1
ATOM 1615 O O . ALA A 1 203 ? -8.840 -10.327 3.002 1.00 80.56 203 ALA A O 1
ATOM 1616 N N . THR A 1 204 ? -7.097 -9.544 1.833 1.00 81.56 204 THR A N 1
ATOM 1617 C CA . THR A 1 204 ? -7.389 -8.124 2.085 1.00 81.56 204 THR A CA 1
ATOM 1618 C C . THR A 1 204 ? -8.697 -7.643 1.475 1.00 81.56 204 THR A C 1
ATOM 1620 O O . THR A 1 204 ? -9.228 -6.644 1.940 1.00 81.56 204 THR A O 1
ATOM 1623 N N . VAL A 1 205 ? -9.234 -8.344 0.475 1.00 83.25 205 VAL A N 1
ATOM 1624 C CA . VAL A 1 205 ? -10.513 -8.010 -0.164 1.00 83.25 205 VAL A CA 1
ATOM 1625 C C . VAL A 1 205 ? -11.647 -8.837 0.439 1.00 83.25 205 VAL A C 1
ATOM 1627 O O . VAL A 1 205 ? -12.665 -8.291 0.861 1.00 83.25 205 VAL A O 1
ATOM 1630 N N . LEU A 1 206 ? -11.461 -10.154 0.545 1.00 84.25 206 LEU A N 1
ATOM 1631 C CA . LEU A 1 206 ? -12.482 -11.072 1.048 1.00 84.25 206 LEU A CA 1
ATOM 1632 C C . LEU A 1 206 ? -12.787 -10.845 2.530 1.00 84.25 206 LEU A C 1
ATOM 1634 O O . LEU A 1 206 ? -13.947 -10.928 2.933 1.00 84.25 206 LEU A O 1
ATOM 1638 N N . TYR A 1 207 ? -11.775 -10.537 3.345 1.00 81.56 207 TYR A N 1
ATOM 1639 C CA . TYR A 1 207 ? -11.961 -10.381 4.786 1.00 81.56 207 TYR A CA 1
ATOM 1640 C C . TYR A 1 207 ? -12.827 -9.159 5.154 1.00 81.56 207 TYR A C 1
ATOM 1642 O O . TYR A 1 207 ? -13.807 -9.347 5.881 1.00 81.56 207 TYR A O 1
ATOM 1650 N N . PRO A 1 208 ? -12.576 -7.933 4.643 1.00 81.44 208 PRO A N 1
ATOM 1651 C CA . PRO A 1 208 ? -13.475 -6.803 4.880 1.00 81.44 208 PRO A CA 1
ATOM 1652 C C . PRO A 1 208 ? -14.888 -7.019 4.326 1.00 81.44 208 PRO A C 1
ATOM 1654 O O . PRO A 1 208 ? -15.853 -6.676 5.006 1.00 81.44 208 PRO A O 1
ATOM 1657 N N . ILE A 1 209 ? -15.027 -7.607 3.129 1.00 83.44 209 ILE A N 1
ATOM 1658 C CA . ILE A 1 209 ? -16.339 -7.868 2.511 1.00 83.44 209 ILE A CA 1
ATOM 1659 C C . ILE A 1 209 ? -17.141 -8.855 3.361 1.00 83.44 209 ILE A C 1
ATOM 1661 O O . ILE A 1 209 ? -18.282 -8.573 3.727 1.00 83.44 209 ILE A O 1
ATOM 1665 N N . GLY A 1 210 ? -16.532 -9.983 3.738 1.00 80.25 210 GLY A N 1
ATOM 1666 C CA . GLY A 1 210 ? -17.169 -10.980 4.595 1.00 80.25 210 GLY A CA 1
ATOM 1667 C C . GLY A 1 210 ? -17.567 -10.401 5.952 1.00 80.25 210 GLY A C 1
ATOM 1668 O O . GLY A 1 210 ? -18.662 -10.665 6.444 1.00 80.25 210 GLY A O 1
ATOM 1669 N N . MET A 1 211 ? -16.725 -9.542 6.531 1.00 79.50 211 MET A N 1
ATOM 1670 C CA . MET A 1 211 ? -17.052 -8.842 7.773 1.00 79.50 211 MET A CA 1
ATOM 1671 C C . MET A 1 211 ? -18.198 -7.838 7.610 1.00 79.50 211 MET A C 1
ATOM 1673 O O . MET A 1 211 ? -19.044 -7.748 8.497 1.00 79.50 211 MET A O 1
ATOM 1677 N N . SER A 1 212 ? -18.264 -7.110 6.493 1.00 76.88 212 SER A N 1
ATOM 1678 C CA . SER A 1 212 ? -19.365 -6.187 6.194 1.00 76.88 212 SER A CA 1
ATOM 1679 C C . SER A 1 212 ? -20.701 -6.927 6.060 1.00 76.88 212 SER A C 1
ATOM 1681 O O . SER A 1 212 ? -21.678 -6.547 6.707 1.00 76.88 212 SER A O 1
ATOM 1683 N N . LEU A 1 213 ? -20.721 -8.041 5.318 1.00 84.38 213 LEU A N 1
ATOM 1684 C CA . LEU A 1 213 ? -21.895 -8.911 5.194 1.00 84.38 213 LEU A CA 1
ATOM 1685 C C . LEU A 1 213 ? -22.312 -9.499 6.546 1.00 84.38 213 LEU A C 1
ATOM 1687 O O . LEU A 1 213 ? -23.496 -9.520 6.869 1.00 84.38 213 LEU A O 1
ATOM 1691 N N . TYR A 1 214 ? -21.348 -9.917 7.367 1.00 83.94 214 TYR A N 1
ATOM 1692 C CA . TYR A 1 214 ? -21.615 -10.430 8.709 1.00 83.94 214 TYR A CA 1
ATOM 1693 C C . TYR A 1 214 ? -22.256 -9.384 9.629 1.00 83.94 214 TYR A C 1
ATOM 1695 O O . TYR A 1 214 ? -23.172 -9.707 10.383 1.00 83.94 214 TYR A O 1
ATOM 1703 N N . PHE A 1 215 ? -21.804 -8.127 9.564 1.00 78.19 215 PHE A N 1
ATOM 1704 C CA . PHE A 1 215 ? -22.434 -7.033 10.303 1.00 78.19 215 PHE A CA 1
ATOM 1705 C C . PHE A 1 215 ? -23.844 -6.728 9.802 1.00 78.19 215 PHE A C 1
ATOM 1707 O O . PHE A 1 215 ? -24.709 -6.425 10.618 1.00 78.19 215 PHE A O 1
ATOM 1714 N N . HIS A 1 216 ? -24.083 -6.821 8.492 1.00 78.50 216 HIS A N 1
ATOM 1715 C CA . HIS A 1 216 ? -25.409 -6.605 7.919 1.00 78.50 216 HIS A CA 1
ATOM 1716 C C . HIS A 1 216 ? -26.389 -7.723 8.296 1.00 78.50 216 HIS A C 1
ATOM 1718 O O . HIS A 1 216 ? -27.514 -7.437 8.677 1.00 78.50 216 HIS A O 1
ATOM 1724 N N . ALA A 1 217 ? -25.942 -8.981 8.275 1.00 82.06 217 ALA A N 1
ATOM 1725 C CA . ALA A 1 217 ? -26.765 -10.143 8.615 1.00 82.06 217 ALA A CA 1
ATOM 1726 C C . ALA A 1 217 ? -27.091 -10.270 10.116 1.00 82.06 217 ALA A C 1
ATOM 1728 O O . ALA A 1 217 ? -27.996 -11.012 10.484 1.00 82.06 217 ALA A O 1
ATOM 1729 N N . ARG A 1 218 ? -26.335 -9.595 10.994 1.00 72.25 218 ARG A N 1
ATOM 1730 C CA . ARG A 1 218 ? -26.577 -9.555 12.449 1.00 72.25 218 ARG A CA 1
ATOM 1731 C C . ARG A 1 218 ? -27.322 -8.304 12.924 1.00 72.25 218 ARG A C 1
ATOM 1733 O O . ARG A 1 218 ? -27.496 -8.152 14.134 1.00 72.25 218 ARG A O 1
ATOM 1740 N N . ARG A 1 219 ? -27.684 -7.407 12.010 1.00 53.72 219 ARG A N 1
ATOM 1741 C CA . ARG A 1 219 ? -28.472 -6.208 12.302 1.00 53.72 219 ARG A CA 1
ATOM 1742 C C . ARG A 1 219 ? -29.956 -6.511 12.169 1.00 53.72 219 ARG A C 1
ATOM 1744 O O . ARG A 1 219 ? -30.711 -5.902 12.952 1.00 53.72 219 ARG A O 1
#